Protein AF-A0A953UID1-F1 (afdb_monomer)

Nearest PDB structures (foldseek):
  6kxr-assembly2_C  TM=6.998E-01  e=9.134E-15  Streptomyces ambofaciens ATCC 23877
  7ac0-assembly1_HHH  TM=7.274E-01  e=7.410E-14  Corynebacterium sp. C12
  6kxh-assembly2_C  TM=6.966E-01  e=1.160E-14  Streptomyces ambofaciens ATCC 23877
  3wib-assembly1_A  TM=6.672E-01  e=9.993E-14  Agrobacterium fabrum str. C58
  3wi7-assembly2_B  TM=6.582E-01  e=5.334E-13  Agrobacterium fabrum str. C58

Mean predicted aligned error: 8.46 Å

pLDDT: mean 90.37, std 10.43, range [44.0, 98.94]

Sequence (359 aa):
MSELERLPTPARKLLSVITRQAYAGTLRSKPRGIATMPEVYEACGLDPDEMAPLVDALIASGFVAVEGEYPFEQLKLIGVPTERRISVHGVDHALWEWPGDGPPIFFCHGTGLHSRCWDQVITQLGGRRSLALDFRGHGRSSRPPSPYYWRTFGEDAAAVAASLGLSGAIAVGHSMGAHALVVAAALHPDAFSALLLIDPVIRQQEIYVGPFKGAQFVARRRNHWSSPEEMFENFQDRQPFATWDRQVLRDYCEYGLVPANSGYELACPPAIEAEIYENGALPNANIYREISAVQIPAHIVRARPVRDPSEVMRGSPTTPDLASHFAHATDRVLLDHSHFIPMESPDLVARLIAELIPG

Solvent-accessible s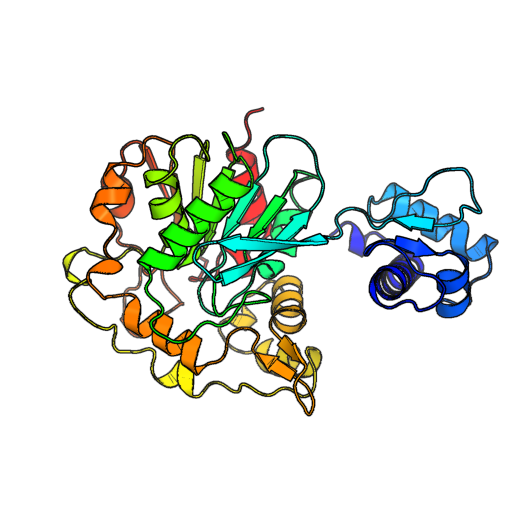urface area (backbone atoms only — not comparable to full-atom values): 18694 Å² total; per-residue (Å²): 130,56,76,71,72,72,46,55,71,69,35,52,53,48,50,54,48,41,53,47,36,10,73,69,52,82,88,66,95,70,64,79,43,37,18,44,43,70,60,40,38,70,73,67,71,52,54,72,79,73,40,48,65,34,51,50,52,34,39,78,67,56,46,34,45,70,70,82,65,89,88,44,66,48,42,33,47,42,79,54,64,45,82,44,80,47,77,48,100,94,38,48,27,28,33,36,37,29,68,50,56,74,71,39,36,40,37,29,41,32,82,80,46,33,32,62,52,44,50,68,25,56,72,65,49,80,51,47,15,31,37,21,38,18,51,77,44,14,30,78,15,38,68,73,79,81,84,59,52,49,48,53,53,6,52,50,50,28,48,51,40,57,75,69,64,45,57,52,15,42,35,38,16,28,24,54,16,17,44,16,47,43,42,14,38,44,75,37,61,63,31,39,52,34,38,40,28,33,27,26,63,47,58,60,77,84,60,31,75,37,70,41,84,83,43,74,66,44,48,69,48,86,49,75,37,80,41,40,64,58,49,33,69,72,33,53,84,35,87,74,51,49,62,34,36,68,64,41,47,47,36,40,28,57,58,38,40,38,84,46,101,70,44,26,30,42,25,36,44,33,61,59,44,23,46,38,49,25,30,57,18,22,55,67,42,58,50,69,71,31,37,54,57,30,79,46,47,34,41,36,39,29,20,33,68,54,89,47,92,86,38,73,65,54,16,17,62,39,36,94,62,56,44,77,53,32,75,37,51,46,78,45,74,38,78,93,39,36,45,53,44,62,40,49,36,23,67,57,48,27,51,59,52,55,73,70,53,84,129

Radius of gyration: 21.04 Å; Cα contacts (8 Å, |Δi|>4): 750; chains: 1; bounding box: 48×54×59 Å

Foldseek 3Di:
DDLLVVADPLLNVLLVQQQCQLAPNDPDDDHRQKHFPVSSCVRSVDDQVRCVVSVVSCVVSQQWDFDDDPVGGMIGGAQAWDWDWDDDPNKTKTKTKHAADDQEEEEEEAQLFFQLLLSLLSVLLVRGIYIGIGFALFFPMHPDDDDDALLVLLVVSLVVLVVVVAFAHEYEYAASGLLSVLSNCLVPVGNHQEYERQLYLAADQVLQAFFDPDLPCLLVDDFFDQALVRVLVVPCCDPPNVLFDSVSSSSRSHRQWDDDPHHTGGRRRSVNSSSNNRNCSHNSVHCLVSQLSHPHEYEYEFEAADPDPVCVQQGGSHYPCSQVSHPHYDYHYDHPDTSPCCRNCSVVVSVVVVVVDDD

Secondary structure (DSSP, 8-state):
--HHHHS-HHHHHHHHHHHHHHHH--SS---TTEEEHHHHHHHH---HHHHHHHHHHHHHTTSEE-SSSSS-SEEEETTPPEEEEEEETTEEEEEEEE--EEEEEEEEPPTT--GGGGHHHHTTSTTEEEEEEPPTTSTTS--PSSP--HHHHHHHHHHHHHHTT--SEEEEEETHHHHHHHHHHHH-GGGEEEEEEES-----GGGTTSPPPS-TTGGGS--EES-HHHHHHHHTTSTTGGGS-HHHHHHHHHHSEEE-SSSEEESS-HHHHHHHHHHTTSGGG--HHHHHH--S-EEEEEEPBPSSTT-TTTSB-S-TTGGGGSSSEEEEEESS--TTHHHH-HHHHHHHHHTTS--

Structure (mmCIF, N/CA/C/O backbone):
data_AF-A0A953UID1-F1
#
_entry.id   AF-A0A953UID1-F1
#
loop_
_atom_site.group_PDB
_atom_site.id
_atom_site.type_symbol
_atom_site.label_atom_id
_atom_site.label_alt_id
_atom_site.label_comp_id
_atom_site.label_asym_id
_atom_site.label_entity_id
_atom_site.label_seq_id
_atom_site.pdbx_PDB_ins_code
_atom_site.Cartn_x
_atom_site.Cartn_y
_atom_site.Cartn_z
_atom_site.occupancy
_atom_site.B_iso_or_equiv
_atom_site.auth_seq_id
_atom_site.auth_comp_id
_atom_site.auth_asym_id
_atom_site.auth_atom_id
_atom_site.pdbx_PDB_model_num
ATOM 1 N N . MET A 1 1 ? -14.727 19.705 1.804 1.00 44.00 1 MET A N 1
ATOM 2 C CA . MET A 1 1 ? -13.809 20.347 2.762 1.00 44.00 1 MET A CA 1
ATOM 3 C C . MET A 1 1 ? -13.440 19.341 3.830 1.00 44.00 1 MET A C 1
ATOM 5 O O . MET A 1 1 ? -14.352 18.868 4.515 1.00 44.00 1 MET A O 1
ATOM 9 N N . SER A 1 2 ? -12.157 18.989 3.920 1.00 51.56 2 SER A N 1
ATOM 10 C CA . SER A 1 2 ? -11.625 18.078 4.946 1.00 51.56 2 SER A CA 1
ATOM 11 C C . SER A 1 2 ? -11.807 18.667 6.353 1.00 51.56 2 SER A C 1
ATOM 13 O O . SER A 1 2 ? -12.010 19.875 6.494 1.00 51.56 2 SER A O 1
ATOM 15 N N . GLU A 1 3 ? -11.755 17.849 7.409 1.00 63.22 3 GLU A N 1
ATOM 16 C CA . GLU A 1 3 ? -11.804 18.371 8.789 1.00 63.22 3 GLU A CA 1
ATOM 17 C C . GLU A 1 3 ? -10.663 19.355 9.067 1.00 63.22 3 GLU A C 1
ATOM 19 O O . GLU A 1 3 ? -10.876 20.393 9.692 1.00 63.22 3 GLU A O 1
ATOM 24 N N . LEU A 1 4 ? -9.486 19.109 8.482 1.00 66.62 4 LEU A N 1
ATOM 25 C CA . LEU A 1 4 ? -8.352 20.025 8.543 1.00 66.62 4 LEU A CA 1
ATOM 26 C C . LEU A 1 4 ? -8.682 21.391 7.918 1.00 66.62 4 LEU A C 1
ATOM 28 O O . LEU A 1 4 ? -8.317 22.421 8.472 1.00 66.62 4 LEU A O 1
ATOM 32 N N . GLU A 1 5 ? -9.395 21.435 6.789 1.00 70.12 5 GLU A N 1
ATOM 33 C CA . GLU A 1 5 ? -9.797 22.688 6.127 1.00 70.12 5 GLU A CA 1
ATOM 34 C C . GLU A 1 5 ? -10.874 23.472 6.886 1.00 70.12 5 GLU A C 1
ATOM 36 O O . GLU A 1 5 ? -11.023 24.673 6.658 1.00 70.12 5 GLU A O 1
ATOM 41 N N . ARG A 1 6 ? -11.618 22.817 7.785 1.00 76.31 6 ARG A N 1
ATOM 42 C CA . ARG A 1 6 ? -12.596 23.477 8.665 1.00 76.31 6 ARG A CA 1
ATOM 43 C C . ARG A 1 6 ? -11.933 24.152 9.865 1.00 76.31 6 ARG A C 1
ATOM 45 O O . ARG A 1 6 ? -12.547 25.027 10.474 1.00 76.31 6 ARG A O 1
ATOM 52 N N . LEU A 1 7 ? -10.694 23.781 10.193 1.00 79.25 7 LEU A N 1
ATOM 53 C CA . LEU A 1 7 ? -9.958 24.386 11.296 1.00 79.25 7 LEU A CA 1
ATOM 54 C C . LEU A 1 7 ? -9.519 25.824 10.971 1.00 79.25 7 LEU A C 1
ATOM 56 O O . LEU A 1 7 ? -9.005 26.097 9.875 1.00 79.25 7 LEU A O 1
ATOM 60 N N . PRO A 1 8 ? -9.601 26.745 11.952 1.00 87.56 8 PRO A N 1
ATOM 61 C CA . PRO A 1 8 ? -8.988 28.060 11.846 1.00 87.56 8 PRO A CA 1
ATOM 62 C C . PRO A 1 8 ? -7.512 27.954 11.448 1.00 87.56 8 PRO A C 1
ATOM 64 O O . PRO A 1 8 ? -6.781 27.073 11.905 1.00 87.56 8 PRO A O 1
ATOM 67 N N . THR A 1 9 ? -7.036 28.880 10.614 1.00 85.62 9 THR A N 1
ATOM 68 C CA . THR A 1 9 ? -5.625 28.924 10.189 1.00 85.62 9 THR A CA 1
ATOM 69 C C . THR A 1 9 ? -4.628 28.854 11.360 1.00 85.62 9 THR A C 1
ATOM 71 O O . THR A 1 9 ? -3.641 28.129 11.226 1.00 85.62 9 THR A O 1
ATOM 74 N N . PRO A 1 10 ? -4.857 29.519 12.512 1.00 90.31 10 PRO A N 1
ATOM 75 C CA . PRO A 1 10 ? -3.988 29.362 13.680 1.00 90.31 10 PRO A CA 1
ATOM 76 C C . PRO A 1 10 ? -3.955 27.931 14.242 1.00 90.31 10 PRO A C 1
ATOM 78 O O . PRO A 1 10 ? -2.875 27.438 14.552 1.00 90.31 10 PRO A O 1
ATOM 81 N N . ALA A 1 11 ? -5.089 27.221 14.283 1.00 86.00 11 ALA A N 1
ATOM 82 C CA . ALA A 1 11 ? -5.151 25.836 14.761 1.00 86.00 11 ALA A CA 1
ATOM 83 C C . ALA A 1 11 ? -4.389 24.878 13.831 1.00 86.00 11 ALA A C 1
ATOM 85 O O . ALA A 1 11 ? -3.643 24.021 14.296 1.00 86.00 11 ALA A O 1
ATOM 86 N N . ARG A 1 12 ? -4.479 25.077 12.509 1.00 83.56 12 ARG A N 1
ATOM 87 C CA . ARG A 1 12 ? -3.674 24.316 11.533 1.00 83.56 12 ARG A CA 1
ATOM 88 C C . ARG A 1 12 ? -2.170 24.539 11.708 1.00 83.56 12 ARG A C 1
ATOM 90 O O . ARG A 1 12 ? -1.390 23.592 11.627 1.00 83.56 12 ARG A O 1
ATOM 97 N N . LYS A 1 13 ? -1.753 25.786 11.962 1.00 83.62 13 LYS A N 1
ATOM 98 C CA . LYS A 1 13 ? -0.348 26.109 12.262 1.00 83.62 13 LYS A CA 1
ATOM 99 C C . LYS A 1 13 ? 0.106 25.438 13.559 1.00 83.62 13 LYS A C 1
ATOM 101 O O . LYS A 1 13 ? 1.176 24.836 13.575 1.00 83.62 13 LYS A O 1
ATOM 106 N N . LEU A 1 14 ? -0.722 25.487 14.603 1.00 90.12 14 LEU A N 1
ATOM 107 C CA . LEU A 1 14 ? -0.440 24.827 15.874 1.00 90.12 14 LEU A CA 1
ATOM 108 C C . LEU A 1 14 ? -0.318 23.305 15.707 1.00 90.12 14 LEU A C 1
ATOM 110 O O . LEU A 1 14 ? 0.651 22.727 16.187 1.00 90.12 14 LEU A O 1
ATOM 114 N N . LEU A 1 15 ? -1.211 22.663 14.949 1.00 84.19 15 LEU A N 1
ATOM 115 C CA . LEU A 1 15 ? -1.120 21.232 14.643 1.00 84.19 15 LEU A CA 1
ATOM 116 C C . LEU A 1 15 ? 0.201 20.868 13.951 1.00 84.19 15 LEU A C 1
ATOM 118 O O . LEU A 1 15 ? 0.808 19.851 14.285 1.00 84.19 15 LEU A O 1
ATOM 122 N N . SER A 1 16 ? 0.687 21.706 13.030 1.00 77.31 16 SER A N 1
ATOM 123 C CA . SER A 1 16 ? 1.997 21.514 12.389 1.00 77.31 16 SER A CA 1
ATOM 124 C C . SER A 1 16 ? 3.151 21.578 13.398 1.00 77.31 16 SER A C 1
ATOM 126 O O . SER A 1 16 ? 4.069 20.755 13.341 1.00 77.31 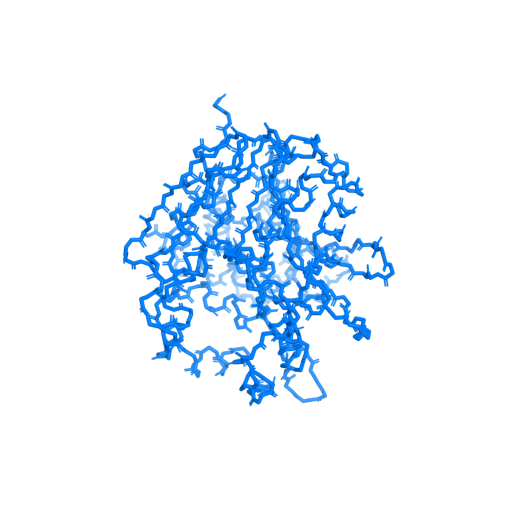16 SER A O 1
ATOM 128 N N . VAL A 1 17 ? 3.091 22.510 14.356 1.00 85.50 17 VAL A N 1
ATOM 129 C CA . VAL A 1 17 ? 4.076 22.614 15.445 1.00 85.50 17 VAL A CA 1
ATOM 130 C C . VAL A 1 17 ? 4.022 21.380 16.344 1.00 85.50 17 VAL A C 1
ATOM 132 O O . VAL A 1 17 ? 5.058 20.751 16.553 1.00 85.50 17 VAL A O 1
ATOM 135 N N . ILE A 1 18 ? 2.833 20.992 16.817 1.00 86.00 18 ILE A N 1
ATOM 136 C CA . ILE A 1 18 ? 2.626 19.800 17.656 1.00 86.00 18 ILE A CA 1
ATOM 137 C C . ILE A 1 18 ? 3.167 18.561 16.940 1.00 86.00 18 ILE A C 1
ATOM 139 O O . ILE A 1 18 ? 3.935 17.803 17.524 1.00 86.00 18 ILE A O 1
ATOM 143 N N . THR A 1 19 ? 2.850 18.397 15.654 1.00 74.56 19 THR A N 1
ATOM 144 C CA . THR A 1 19 ? 3.346 17.285 14.831 1.00 74.56 19 THR A CA 1
ATOM 145 C C . THR A 1 19 ? 4.868 17.256 14.786 1.00 74.56 19 THR A C 1
ATOM 147 O O . THR A 1 19 ? 5.479 16.222 15.051 1.00 74.56 19 THR A O 1
ATOM 150 N N . ARG A 1 20 ? 5.509 18.397 14.517 1.00 76.38 20 ARG A N 1
ATOM 151 C CA . ARG A 1 20 ? 6.972 18.486 14.493 1.00 76.38 20 ARG A CA 1
ATOM 152 C C . ARG A 1 20 ? 7.580 18.124 15.843 1.00 76.38 20 ARG A C 1
ATOM 154 O O . ARG A 1 20 ? 8.504 17.316 15.888 1.00 76.38 20 ARG A O 1
ATOM 161 N N . GLN A 1 21 ? 7.058 18.678 16.934 1.00 85.06 21 GLN A N 1
ATOM 162 C CA . GLN A 1 21 ? 7.588 18.401 18.267 1.00 85.06 21 GLN A CA 1
ATOM 163 C C . GLN A 1 21 ? 7.360 16.948 18.681 1.00 85.06 21 GLN A C 1
ATOM 165 O O . GLN A 1 21 ? 8.248 16.347 19.282 1.00 85.06 21 GLN A O 1
ATOM 170 N N . ALA A 1 22 ? 6.243 16.341 18.287 1.00 78.00 22 ALA A N 1
ATOM 171 C CA . ALA A 1 22 ? 5.936 14.943 18.566 1.00 78.00 22 ALA A CA 1
ATOM 172 C C . ALA A 1 22 ? 6.890 13.930 17.908 1.00 78.00 22 ALA A C 1
ATOM 174 O O . ALA A 1 22 ? 6.970 12.782 18.353 1.00 78.00 22 ALA A O 1
ATOM 175 N N . TYR A 1 23 ? 7.604 14.336 16.853 1.00 66.94 23 TYR A N 1
ATOM 176 C CA . TYR A 1 23 ? 8.513 13.465 16.102 1.00 66.94 23 TYR A CA 1
ATOM 177 C C . TYR A 1 23 ? 9.987 13.885 16.144 1.00 66.94 23 TYR A C 1
ATOM 179 O O . TYR A 1 23 ? 10.852 13.024 15.989 1.00 66.94 23 TYR A O 1
ATOM 187 N N . ALA A 1 24 ? 10.275 15.172 16.342 1.00 65.88 24 ALA A N 1
ATOM 188 C CA . ALA A 1 24 ? 11.620 15.744 16.260 1.00 65.88 24 ALA A CA 1
ATOM 189 C C . ALA A 1 24 ? 11.984 16.665 17.443 1.00 65.88 24 ALA A C 1
ATOM 191 O O . ALA A 1 24 ? 13.035 17.303 17.409 1.00 65.88 24 ALA A O 1
ATOM 192 N N . GLY A 1 25 ? 11.135 16.762 18.473 1.00 64.94 25 GLY A N 1
ATOM 193 C CA . GLY A 1 25 ? 11.441 17.547 19.673 1.00 64.94 25 GLY A CA 1
ATOM 194 C C . GLY A 1 25 ? 12.546 16.911 20.524 1.00 64.94 25 GLY A C 1
ATOM 195 O O . GLY A 1 25 ? 12.705 15.689 20.541 1.00 64.94 25 GLY A O 1
ATOM 196 N N . THR A 1 26 ? 13.326 17.749 21.203 1.00 63.81 26 THR A N 1
ATOM 197 C CA . THR A 1 26 ? 14.591 17.379 21.862 1.00 63.81 26 THR A CA 1
ATOM 198 C C . THR A 1 26 ? 14.541 17.462 23.389 1.00 63.81 26 THR A C 1
ATOM 200 O O . THR A 1 26 ? 15.461 16.990 24.062 1.00 63.81 26 THR A O 1
ATOM 203 N N . LEU A 1 27 ? 13.478 18.032 23.962 1.00 59.09 27 LEU A N 1
ATOM 204 C CA . LEU A 1 27 ? 13.321 18.196 25.403 1.00 59.09 27 LEU A CA 1
ATOM 205 C C . LEU A 1 27 ? 12.587 16.965 25.956 1.00 59.09 27 LEU A C 1
ATOM 207 O O . LEU A 1 27 ? 11.363 16.900 25.955 1.00 59.09 27 LEU A O 1
ATOM 211 N N . ARG A 1 28 ? 13.370 16.017 26.495 1.00 58.38 28 ARG A N 1
ATOM 212 C CA . ARG A 1 28 ? 12.981 14.728 27.124 1.00 58.38 28 ARG A CA 1
ATOM 213 C C . ARG A 1 28 ? 12.864 13.536 26.162 1.00 58.38 28 ARG A C 1
ATOM 215 O O . ARG A 1 28 ? 12.421 13.647 25.026 1.00 58.38 28 ARG A O 1
ATOM 222 N N . SER A 1 29 ? 13.230 12.354 26.672 1.00 60.62 29 SER A N 1
ATOM 223 C CA . SER A 1 29 ? 12.916 11.071 26.030 1.00 60.62 29 SER A CA 1
ATOM 224 C C . SER A 1 29 ? 11.404 10.852 26.093 1.00 60.62 29 SER A C 1
ATOM 226 O O . SER A 1 29 ? 10.847 10.776 27.190 1.00 60.62 29 SER A O 1
ATOM 228 N N . LYS A 1 30 ? 10.739 10.796 24.937 1.00 65.50 30 LYS A N 1
ATOM 229 C CA . LYS A 1 30 ? 9.280 10.657 24.824 1.00 65.50 30 LYS A CA 1
ATOM 230 C C . LYS A 1 30 ? 8.899 9.681 23.701 1.00 65.50 30 LYS A C 1
ATOM 232 O O . LYS A 1 30 ? 9.652 9.554 22.731 1.00 65.50 30 LYS A O 1
ATOM 237 N N . PRO A 1 31 ? 7.750 8.988 23.805 1.00 65.50 31 PRO A N 1
ATOM 238 C CA . PRO A 1 31 ? 7.230 8.168 22.713 1.00 65.50 31 PRO A CA 1
ATOM 239 C C . PRO A 1 31 ? 6.942 9.006 21.456 1.00 65.50 31 PRO A C 1
ATOM 241 O O . PRO A 1 31 ? 6.521 10.159 21.552 1.00 65.50 31 PRO A O 1
ATOM 244 N N . ARG A 1 32 ? 7.129 8.421 20.264 1.00 66.50 32 ARG A N 1
ATOM 245 C CA . ARG A 1 32 ? 6.740 9.061 18.993 1.00 66.50 32 ARG A CA 1
ATOM 246 C C . ARG A 1 32 ? 5.241 9.376 18.984 1.00 66.50 32 ARG A C 1
ATOM 248 O O . ARG A 1 32 ? 4.440 8.562 19.434 1.00 66.50 32 ARG A O 1
ATOM 255 N N . GLY A 1 33 ? 4.873 10.527 18.420 1.00 70.44 33 GLY A N 1
ATOM 256 C CA . GLY A 1 33 ? 3.476 10.972 18.357 1.00 70.44 33 GLY A CA 1
ATOM 257 C C . GLY A 1 33 ? 3.003 11.723 19.607 1.00 70.44 33 GLY A C 1
ATOM 258 O O . GLY A 1 33 ? 1.837 12.109 19.670 1.00 70.44 33 GLY A O 1
ATOM 259 N N . ILE A 1 34 ? 3.902 11.967 20.570 1.00 80.44 34 ILE A N 1
ATOM 260 C CA . ILE A 1 34 ? 3.641 12.754 21.777 1.00 80.44 34 ILE A CA 1
ATOM 261 C C . ILE A 1 34 ? 4.509 14.014 21.768 1.00 80.44 34 ILE A C 1
ATOM 263 O O . ILE A 1 34 ? 5.738 13.931 21.775 1.00 80.44 34 ILE A O 1
ATOM 267 N N . ALA A 1 35 ? 3.873 15.184 21.789 1.00 85.06 35 ALA A N 1
ATOM 268 C CA . ALA A 1 35 ? 4.536 16.463 22.023 1.00 85.06 35 ALA A CA 1
ATOM 269 C C . ALA A 1 35 ? 4.380 16.873 23.490 1.00 85.06 35 ALA A C 1
ATOM 271 O O . A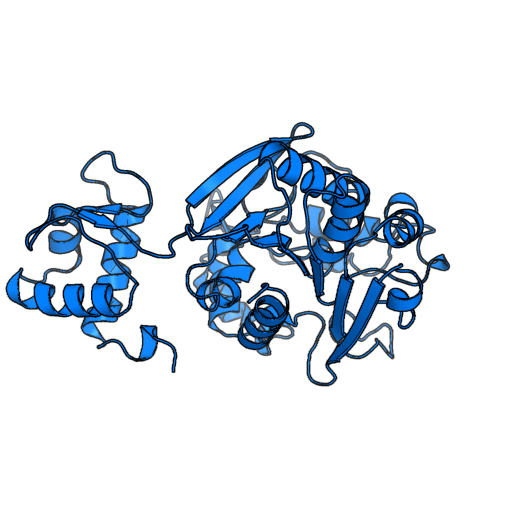LA A 1 35 ? 3.317 16.674 24.078 1.00 85.06 35 ALA A O 1
ATOM 272 N N . THR A 1 36 ? 5.418 17.463 24.086 1.00 87.44 36 THR A N 1
ATOM 273 C CA . THR A 1 36 ? 5.299 18.042 25.429 1.00 87.44 36 THR A CA 1
ATOM 274 C C . THR A 1 36 ? 4.915 19.510 25.325 1.00 87.44 36 THR A C 1
ATOM 276 O O . THR A 1 36 ? 5.366 20.211 24.417 1.00 87.44 36 THR A O 1
ATOM 279 N N . MET A 1 37 ? 4.096 19.995 26.256 1.00 86.12 37 MET A N 1
ATOM 280 C CA . MET A 1 37 ? 3.655 21.390 26.227 1.00 86.12 37 MET A CA 1
ATOM 281 C C . MET A 1 37 ? 4.802 22.410 26.253 1.00 86.12 37 MET A C 1
ATOM 283 O O . MET A 1 37 ? 4.737 23.348 25.463 1.00 86.12 37 MET A O 1
ATOM 287 N N . PRO A 1 38 ? 5.885 22.239 27.042 1.00 85.06 38 PRO A N 1
ATOM 288 C CA . PRO A 1 38 ? 7.018 23.167 27.009 1.00 85.06 38 PRO A CA 1
ATOM 289 C C . PRO A 1 38 ? 7.631 23.356 25.612 1.00 85.06 38 PRO A C 1
ATOM 291 O O . PRO A 1 38 ? 7.894 24.485 25.213 1.00 85.06 38 PRO A O 1
ATOM 294 N N . GLU A 1 39 ? 7.795 22.275 24.841 1.00 85.38 39 GLU A N 1
ATOM 295 C CA . GLU A 1 39 ? 8.319 22.347 23.466 1.00 85.38 39 GLU A CA 1
ATOM 296 C C . GLU A 1 39 ? 7.335 23.014 22.509 1.00 85.38 39 GLU A C 1
ATOM 298 O O . GLU A 1 39 ? 7.737 23.721 21.585 1.00 85.38 39 GLU A O 1
ATOM 303 N N . VAL A 1 40 ? 6.037 22.766 22.700 1.00 87.06 40 VAL A N 1
ATOM 304 C CA . VAL A 1 40 ? 4.990 23.366 21.870 1.00 87.06 40 VAL A CA 1
ATOM 305 C C . VAL A 1 40 ? 4.918 24.867 22.132 1.00 87.06 40 VAL A C 1
ATOM 307 O O . VAL A 1 40 ? 4.920 25.628 21.165 1.00 87.06 40 VAL A O 1
ATOM 310 N N . TYR A 1 41 ? 4.940 25.300 23.396 1.00 87.31 41 TYR A N 1
ATOM 311 C CA . TYR A 1 41 ? 4.998 26.715 23.773 1.00 87.31 41 TYR A CA 1
ATOM 312 C C . TYR A 1 41 ? 6.219 27.411 23.172 1.00 87.31 41 TYR A C 1
ATOM 314 O O . TYR A 1 41 ? 6.065 28.418 22.484 1.00 87.31 41 TYR A O 1
ATOM 322 N N . GLU A 1 42 ? 7.416 26.845 23.359 1.00 85.38 42 GLU A N 1
ATOM 323 C CA . GLU A 1 42 ? 8.655 27.416 22.821 1.00 85.38 42 GLU A CA 1
ATOM 324 C C . GLU A 1 42 ? 8.612 27.537 21.291 1.00 85.38 42 GLU A C 1
ATOM 326 O O . GLU A 1 42 ? 9.019 28.552 20.728 1.00 85.38 42 GLU A O 1
ATOM 331 N N . ALA A 1 43 ? 8.079 26.523 20.604 1.00 84.06 43 ALA A N 1
ATOM 332 C CA . ALA A 1 43 ? 8.090 26.475 19.148 1.00 84.06 43 ALA A CA 1
ATOM 333 C C . ALA A 1 43 ? 6.994 27.314 18.474 1.00 84.06 43 ALA A C 1
ATOM 335 O O . ALA A 1 43 ? 7.189 27.752 17.339 1.00 84.06 43 ALA A O 1
ATOM 336 N N . CYS A 1 44 ? 5.835 27.507 19.111 1.00 86.56 44 CYS A N 1
ATOM 337 C CA . CYS A 1 44 ? 4.746 28.298 18.528 1.00 86.56 44 CYS A CA 1
ATOM 338 C C . CYS A 1 44 ? 4.752 29.767 18.971 1.00 86.56 44 CYS A C 1
ATOM 340 O O . CYS A 1 44 ? 4.205 30.599 18.250 1.00 86.56 44 CYS A O 1
ATOM 342 N N . GLY A 1 45 ? 5.360 30.081 20.122 1.00 85.56 45 GLY A N 1
ATOM 343 C CA . GLY A 1 45 ? 5.410 31.433 20.680 1.00 85.56 45 GLY A CA 1
ATOM 344 C C . GLY A 1 45 ? 4.057 31.997 21.130 1.00 85.56 45 GLY A C 1
ATOM 345 O O . GLY A 1 45 ? 3.965 33.205 21.324 1.00 85.56 45 GLY A O 1
ATOM 346 N N . LEU A 1 46 ? 3.025 31.155 21.261 1.00 85.94 46 LEU A N 1
ATOM 347 C CA . LEU A 1 46 ? 1.709 31.532 21.784 1.00 85.94 46 LEU A CA 1
ATOM 348 C C . LEU A 1 46 ? 1.706 31.462 23.310 1.00 85.94 46 LEU A C 1
ATOM 350 O O . LEU A 1 46 ? 2.322 30.560 23.889 1.00 85.94 46 LEU A O 1
ATOM 354 N N . ASP A 1 47 ? 0.972 32.368 23.951 1.00 84.81 47 ASP A N 1
ATOM 355 C CA . ASP A 1 47 ? 0.693 32.241 25.377 1.00 84.81 47 ASP A CA 1
ATOM 356 C C . ASP A 1 47 ? -0.386 31.162 25.655 1.00 84.81 47 ASP A C 1
ATOM 358 O O . ASP A 1 47 ? -1.058 30.680 24.731 1.00 84.81 47 ASP A O 1
ATOM 362 N N . PRO A 1 48 ? -0.541 30.708 26.915 1.00 83.56 48 PRO A N 1
ATOM 363 C CA . PRO A 1 48 ? -1.496 29.655 27.240 1.00 83.56 48 PRO A CA 1
ATOM 364 C C . PRO A 1 48 ? -2.961 29.979 26.922 1.00 83.56 48 PRO A C 1
ATOM 366 O O . PRO A 1 48 ? -3.697 29.052 26.579 1.00 83.56 48 PRO A O 1
ATOM 369 N N . ASP A 1 49 ? -3.377 31.243 27.016 1.00 85.75 49 ASP A N 1
ATOM 370 C CA . ASP A 1 49 ? -4.768 31.661 26.809 1.00 85.75 49 ASP A CA 1
ATOM 371 C C . ASP A 1 49 ? -5.102 31.736 25.310 1.00 85.75 49 ASP A C 1
ATOM 373 O O . ASP A 1 49 ? -6.208 31.387 24.892 1.00 85.75 49 ASP A O 1
ATOM 377 N N . GLU A 1 50 ? -4.128 32.110 24.477 1.00 88.75 50 GLU A N 1
ATOM 378 C CA . GLU A 1 50 ? -4.223 32.058 23.017 1.00 88.75 50 GLU A CA 1
ATOM 379 C C . GLU A 1 50 ? -4.225 30.618 22.483 1.00 88.75 50 GLU A C 1
ATOM 381 O O . GLU A 1 50 ? -4.871 30.318 21.474 1.00 88.75 50 GLU A O 1
ATOM 386 N N . MET A 1 51 ? -3.496 29.715 23.145 1.00 88.62 51 MET A N 1
ATOM 387 C CA . MET A 1 51 ? -3.346 28.327 22.713 1.00 88.62 51 MET A CA 1
ATOM 388 C C . MET A 1 51 ? -4.544 27.447 23.080 1.00 88.62 51 MET A C 1
ATOM 390 O O . MET A 1 51 ? -4.942 26.614 22.263 1.00 88.62 51 MET A O 1
ATOM 394 N N . ALA A 1 52 ? -5.124 27.623 24.270 1.00 88.88 52 ALA A N 1
ATOM 395 C CA . ALA A 1 52 ? -6.223 26.797 24.775 1.00 88.88 52 ALA A CA 1
ATOM 396 C C . ALA A 1 52 ? -7.373 26.589 23.760 1.00 88.88 52 ALA A C 1
ATOM 398 O O . ALA A 1 52 ? -7.634 25.436 23.407 1.00 88.88 52 ALA A O 1
ATOM 399 N N . PRO A 1 53 ? -7.988 27.636 23.166 1.00 91.94 53 PRO A N 1
ATOM 400 C CA . PRO A 1 53 ? -9.083 27.446 22.209 1.00 91.94 53 PRO A CA 1
ATOM 401 C C . PRO A 1 53 ? -8.640 26.768 20.903 1.00 91.94 53 PRO A C 1
ATOM 403 O O . PRO A 1 53 ? -9.452 26.151 20.211 1.00 91.94 53 PRO A O 1
ATOM 406 N N . LEU A 1 54 ? -7.358 26.870 20.534 1.00 93.38 54 LEU A N 1
ATOM 407 C CA . LEU A 1 54 ? -6.815 26.173 19.369 1.00 93.3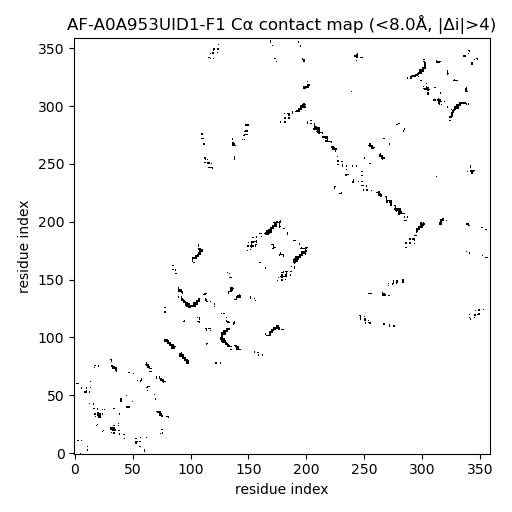8 54 LEU A CA 1
ATOM 408 C C . LEU A 1 54 ? -6.637 24.686 19.660 1.00 93.38 54 LEU A C 1
ATOM 410 O O . LEU A 1 54 ? -6.954 23.866 18.802 1.00 93.38 54 LEU A O 1
ATOM 414 N N . VAL A 1 55 ? -6.160 24.336 20.854 1.00 89.38 55 VAL A N 1
ATOM 415 C CA . VAL A 1 55 ? -6.051 22.938 21.276 1.00 89.38 55 VAL A CA 1
ATOM 416 C C . VAL A 1 55 ? -7.433 22.309 21.415 1.00 89.38 55 VAL A C 1
ATOM 418 O O . VAL A 1 55 ? -7.633 21.218 20.891 1.00 89.38 55 VAL A O 1
ATOM 421 N N . ASP A 1 56 ? -8.406 23.015 21.991 1.00 89.62 56 ASP A N 1
ATOM 422 C CA . ASP A 1 56 ? -9.793 22.545 22.059 1.00 89.62 56 ASP A CA 1
ATOM 423 C C . ASP A 1 56 ? -10.364 22.272 20.665 1.00 89.62 56 ASP A C 1
ATOM 425 O O . ASP A 1 56 ? -10.992 21.238 20.442 1.00 89.62 56 ASP A O 1
ATOM 429 N N . ALA A 1 57 ? -10.093 23.145 19.688 1.00 87.38 57 ALA A N 1
ATOM 430 C CA . ALA A 1 57 ? -10.502 22.919 18.304 1.00 87.38 57 ALA A CA 1
ATOM 431 C C . ALA A 1 57 ? -9.836 21.672 17.693 1.00 87.38 57 ALA A C 1
ATOM 433 O O . ALA A 1 57 ? -10.483 20.935 16.946 1.00 87.38 57 ALA A O 1
ATOM 434 N N . LEU A 1 58 ? -8.563 21.414 18.011 1.00 86.75 58 LEU A N 1
ATOM 435 C CA . LEU A 1 58 ? -7.837 20.224 17.559 1.00 86.75 58 LEU A CA 1
ATOM 436 C C . LEU A 1 58 ? -8.334 18.938 18.231 1.00 86.75 58 LEU A C 1
ATOM 438 O O . LEU A 1 58 ? -8.415 17.912 17.557 1.00 86.75 58 LEU A O 1
ATOM 442 N N . ILE A 1 59 ? -8.698 18.997 19.514 1.00 85.19 59 ILE A N 1
ATOM 443 C CA . ILE A 1 59 ? -9.310 17.885 20.254 1.00 85.19 59 ILE A CA 1
ATOM 444 C C . ILE A 1 59 ? -10.703 17.592 19.699 1.00 85.19 59 ILE A C 1
ATOM 446 O O . ILE A 1 59 ? -11.001 16.453 19.347 1.00 85.19 59 ILE A O 1
ATOM 450 N N . ALA A 1 60 ? -11.538 18.622 19.546 1.00 81.62 60 ALA A N 1
ATOM 451 C CA . ALA A 1 60 ? -12.888 18.496 19.003 1.00 81.62 60 ALA A CA 1
ATOM 452 C C . ALA A 1 60 ? -12.897 17.967 17.561 1.00 81.62 60 ALA A C 1
ATOM 454 O O . ALA A 1 60 ? -13.844 17.296 17.161 1.00 81.62 60 ALA A O 1
ATOM 455 N N . SER A 1 61 ? -11.835 18.246 16.801 1.00 74.12 61 SER A N 1
ATOM 456 C CA . SER A 1 61 ? -11.642 17.746 15.434 1.00 74.12 61 SER A CA 1
ATOM 457 C C . SER A 1 61 ? -10.834 16.443 15.378 1.00 74.12 61 SER A C 1
ATOM 459 O O . SER A 1 61 ? -10.378 16.058 14.310 1.00 74.12 61 SER A O 1
ATOM 461 N N . GLY A 1 62 ? -10.580 15.790 16.518 1.00 75.19 62 GLY A N 1
ATOM 462 C CA . GLY A 1 62 ? -9.961 14.466 16.565 1.00 75.19 62 GLY A CA 1
ATOM 463 C C . GLY A 1 62 ? -8.509 14.396 16.084 1.00 75.19 62 GLY A C 1
ATOM 464 O O . GLY A 1 62 ? -8.053 13.312 15.741 1.00 75.19 62 GLY A O 1
ATOM 465 N N . PHE A 1 63 ? -7.767 15.508 16.056 1.00 78.00 63 PHE A N 1
ATOM 466 C CA . PHE A 1 63 ? -6.345 15.514 15.679 1.00 78.00 63 PHE A CA 1
ATOM 467 C C . PHE A 1 63 ? -5.416 15.279 16.869 1.00 78.00 63 PHE A C 1
ATOM 469 O O . PHE A 1 63 ? -4.283 14.823 16.700 1.00 78.00 63 PHE A O 1
ATOM 476 N N . VAL A 1 64 ? -5.870 15.615 18.077 1.00 83.69 64 VAL A N 1
ATOM 477 C CA . VAL A 1 64 ? -5.060 15.547 19.293 1.00 83.69 64 VAL A CA 1
ATOM 478 C C . VAL A 1 64 ? -5.905 15.047 20.463 1.00 83.69 64 VAL A C 1
ATOM 480 O O . VAL A 1 64 ? -7.074 15.387 20.581 1.00 83.69 64 VAL A O 1
ATOM 483 N N . ALA A 1 65 ? -5.305 14.240 21.328 1.00 82.50 65 ALA A N 1
ATOM 484 C CA . ALA A 1 65 ? -5.835 13.804 22.609 1.00 82.50 65 ALA A CA 1
ATOM 485 C C . ALA A 1 65 ? -4.935 14.314 23.736 1.00 82.50 65 ALA A C 1
ATOM 487 O O . ALA A 1 65 ? -3.719 14.453 23.570 1.00 82.50 65 ALA A O 1
ATOM 488 N N . VAL A 1 66 ? -5.541 14.534 24.896 1.00 84.06 66 VAL A N 1
ATOM 489 C CA . VAL A 1 66 ? -4.877 14.949 26.134 1.00 84.06 66 VAL A CA 1
ATOM 490 C C . VAL A 1 66 ? -5.434 14.133 27.295 1.00 84.06 66 VAL A C 1
ATOM 492 O O . VAL A 1 66 ? -6.574 13.674 27.236 1.00 84.06 66 VAL A O 1
ATOM 495 N N . GLU A 1 67 ? -4.638 13.950 28.344 1.00 75.00 67 GLU A N 1
ATOM 496 C CA . GLU A 1 67 ? -5.102 13.411 29.624 1.00 75.00 67 GLU A CA 1
ATOM 497 C C . GLU A 1 67 ? -5.062 14.526 30.679 1.00 75.00 67 GLU A C 1
ATOM 499 O O . GLU A 1 67 ? -4.025 15.165 30.865 1.00 75.00 67 GLU A O 1
ATOM 504 N N . GLY A 1 68 ? -6.182 14.746 31.377 1.00 72.69 68 GLY A N 1
ATOM 505 C CA . GLY A 1 68 ? -6.321 15.780 32.410 1.00 72.69 68 GLY A CA 1
ATOM 506 C C . GLY A 1 68 ? -6.884 17.116 31.909 1.00 72.69 68 GLY A C 1
ATOM 507 O O . GLY A 1 68 ? -7.285 17.250 30.754 1.00 72.69 68 GLY A O 1
ATOM 508 N N . GLU A 1 69 ? -6.946 18.099 32.809 1.00 71.25 69 GLU A N 1
ATOM 509 C CA . GLU A 1 69 ? -7.399 19.465 32.510 1.00 71.25 69 GLU A CA 1
ATOM 510 C C . GLU A 1 69 ? -6.222 20.356 32.088 1.00 71.25 69 GLU A C 1
ATOM 512 O O . GLU A 1 69 ? -5.083 20.149 32.510 1.00 71.25 69 GLU A O 1
ATOM 517 N N . TYR A 1 70 ? -6.490 21.354 31.242 1.00 67.81 70 TYR A N 1
ATOM 518 C CA . TYR A 1 70 ? -5.466 22.304 30.813 1.00 67.81 70 TYR A CA 1
ATOM 519 C C . TYR A 1 70 ? -4.993 23.187 31.987 1.00 67.81 70 TYR A C 1
ATOM 521 O O . TYR A 1 70 ? -5.837 23.709 32.718 1.00 67.81 70 TYR A O 1
ATOM 529 N N . PRO A 1 71 ? -3.674 23.422 32.153 1.00 66.62 71 PRO A N 1
ATOM 530 C CA . PRO A 1 71 ? -2.578 22.958 31.299 1.00 66.62 71 PRO A CA 1
ATOM 531 C C . PRO A 1 71 ? -2.153 21.509 31.608 1.00 66.62 71 PRO A C 1
ATOM 533 O O . PRO A 1 71 ? -1.604 21.222 32.669 1.00 66.62 71 PRO A O 1
ATOM 536 N N . PHE A 1 72 ? -2.346 20.604 30.645 1.00 78.12 72 PHE A N 1
ATOM 537 C CA . PHE A 1 72 ? -1.825 19.230 30.684 1.00 78.12 72 PHE A CA 1
ATOM 538 C C . PHE A 1 72 ? -0.344 19.202 30.272 1.00 78.12 72 PHE A C 1
ATOM 540 O O . PHE A 1 72 ? 0.176 20.150 29.689 1.00 78.12 72 PHE A O 1
ATOM 547 N N . GLU A 1 73 ? 0.368 18.107 30.545 1.00 80.62 73 GLU A N 1
ATOM 548 C CA . GLU A 1 73 ? 1.805 18.023 30.233 1.00 80.62 73 GLU A CA 1
ATOM 549 C C . GLU A 1 73 ? 2.102 17.629 28.776 1.00 80.62 73 GLU A C 1
ATOM 551 O O . GLU A 1 73 ? 3.172 17.954 28.246 1.00 80.62 73 GLU A O 1
ATOM 556 N N . GLN A 1 74 ? 1.184 16.902 28.132 1.00 85.56 74 GLN A N 1
ATOM 557 C CA . GLN A 1 74 ? 1.427 16.223 26.860 1.00 85.56 74 GLN A CA 1
ATOM 558 C C . GLN A 1 74 ? 0.227 16.299 25.913 1.00 85.56 74 GLN A C 1
ATOM 560 O O . GLN A 1 74 ? -0.921 16.176 26.329 1.00 85.56 74 GLN A O 1
ATOM 565 N N . LEU A 1 75 ? 0.531 16.433 24.624 1.00 86.12 75 LEU A N 1
ATOM 566 C CA . LEU A 1 75 ? -0.401 16.349 23.504 1.00 86.12 75 LEU A CA 1
ATOM 567 C C . LEU A 1 75 ? -0.086 15.085 22.707 1.00 86.12 75 LEU A C 1
ATOM 569 O O . LEU A 1 75 ? 1.006 14.955 22.147 1.00 86.12 75 LEU A O 1
ATOM 573 N N . LYS A 1 76 ? -1.041 14.159 22.639 1.00 82.06 76 LYS A N 1
ATOM 574 C CA . LYS A 1 76 ? -0.938 12.942 21.832 1.00 82.06 76 LYS A CA 1
ATOM 575 C C . LYS A 1 76 ? -1.638 13.162 20.504 1.00 82.06 76 LYS A C 1
ATOM 577 O O . LYS A 1 76 ? -2.834 13.416 20.479 1.00 82.06 76 LYS A O 1
ATOM 582 N N . LEU A 1 77 ? -0.934 13.009 19.393 1.00 74.19 77 LEU A N 1
ATOM 583 C CA . LEU A 1 77 ? -1.585 13.057 18.089 1.00 74.19 77 LEU A CA 1
ATOM 584 C C . LEU A 1 77 ? -2.489 11.829 17.907 1.00 74.19 77 LEU A C 1
ATOM 586 O O . LEU A 1 77 ? -2.065 10.691 18.124 1.00 74.19 77 LEU A O 1
ATOM 590 N N . ILE A 1 78 ? -3.736 12.061 17.507 1.00 69.94 78 ILE A N 1
ATOM 591 C CA . ILE A 1 78 ? -4.686 11.007 17.142 1.00 69.94 78 ILE A CA 1
ATOM 592 C C . ILE A 1 78 ? -4.516 10.712 15.649 1.00 69.94 78 ILE A C 1
ATOM 594 O O . ILE A 1 78 ? -4.258 11.611 14.852 1.00 69.94 78 ILE A O 1
ATOM 598 N N . GLY A 1 79 ? -4.612 9.436 15.264 1.00 64.25 79 GLY A N 1
ATOM 599 C CA . GLY A 1 79 ? -4.476 9.027 13.859 1.00 64.25 79 GLY A CA 1
ATOM 600 C C . GLY A 1 79 ? -3.054 9.153 13.304 1.00 64.25 79 GLY A C 1
ATOM 601 O O . GLY A 1 79 ? -2.842 9.021 12.102 1.00 64.25 79 GLY A O 1
ATOM 602 N N . VAL A 1 80 ? -2.070 9.387 14.171 1.00 68.81 80 VAL A N 1
ATOM 603 C CA . VAL A 1 80 ? -0.658 9.443 13.806 1.00 68.81 80 VAL A CA 1
ATOM 604 C C . VAL A 1 80 ? -0.085 8.032 13.838 1.00 68.81 80 VAL A C 1
ATOM 606 O O . VAL A 1 80 ? -0.109 7.385 14.890 1.00 68.81 80 VAL A O 1
ATOM 609 N N . PRO A 1 81 ? 0.418 7.523 12.702 1.00 84.00 81 PRO A N 1
ATOM 610 C CA . PRO A 1 81 ? 0.876 6.156 12.648 1.00 84.00 81 PRO A CA 1
ATOM 611 C C . PRO A 1 81 ? 2.189 5.976 13.393 1.00 84.00 81 PRO A C 1
ATOM 613 O O . PRO A 1 81 ? 3.080 6.837 13.386 1.00 84.00 81 PRO A O 1
ATOM 616 N N . THR A 1 82 ? 2.324 4.799 13.988 1.00 84.81 82 THR A N 1
ATOM 617 C CA . THR A 1 82 ? 3.577 4.333 14.575 1.00 84.81 82 THR A CA 1
ATOM 618 C C . THR A 1 82 ? 4.242 3.327 13.653 1.00 84.81 82 THR A C 1
ATOM 620 O O . THR A 1 82 ? 3.592 2.454 13.087 1.00 84.81 82 THR A O 1
ATOM 623 N N . GLU A 1 83 ? 5.553 3.465 13.482 1.00 90.56 83 GLU A N 1
ATOM 624 C CA . GLU A 1 83 ? 6.360 2.499 12.742 1.00 90.56 83 GLU A CA 1
ATOM 625 C C . GLU A 1 83 ? 6.752 1.348 13.673 1.00 90.56 83 GLU A C 1
ATOM 627 O O . GLU A 1 83 ? 7.274 1.568 14.769 1.00 90.56 83 GLU A O 1
ATOM 632 N N . ARG A 1 84 ? 6.542 0.118 13.213 1.00 93.06 84 ARG A N 1
ATOM 633 C CA . ARG A 1 84 ? 6.986 -1.122 13.847 1.00 93.06 84 ARG A CA 1
ATOM 634 C C . ARG A 1 84 ? 7.874 -1.902 12.891 1.00 93.06 84 ARG A C 1
ATOM 636 O O . ARG A 1 84 ? 7.754 -1.781 11.673 1.00 93.06 84 ARG A O 1
ATOM 643 N N . ARG A 1 85 ? 8.754 -2.730 13.453 1.00 95.06 85 ARG A N 1
ATOM 644 C CA . ARG A 1 85 ? 9.602 -3.654 12.694 1.00 95.06 85 ARG A CA 1
ATOM 645 C C . ARG A 1 85 ? 9.148 -5.085 12.900 1.00 95.06 85 ARG A C 1
ATOM 647 O O . ARG A 1 85 ? 8.926 -5.498 14.035 1.00 95.06 85 ARG A O 1
ATOM 654 N N . ILE A 1 86 ? 9.002 -5.810 11.797 1.00 97.25 86 ILE A N 1
ATOM 655 C CA . ILE A 1 86 ? 8.640 -7.225 11.780 1.00 97.25 86 ILE A CA 1
ATOM 656 C C . ILE A 1 86 ? 9.658 -7.958 10.919 1.00 97.25 86 ILE A C 1
ATOM 658 O O . ILE A 1 86 ? 9.744 -7.730 9.715 1.00 97.25 86 ILE A O 1
ATOM 662 N N . SER A 1 87 ? 10.428 -8.837 11.550 1.00 98.19 87 SER A N 1
ATOM 663 C CA . SER A 1 87 ? 11.446 -9.636 10.876 1.00 98.19 87 SER A CA 1
ATOM 664 C C . SER A 1 87 ? 10.835 -10.949 10.393 1.00 98.19 87 SER A C 1
ATOM 666 O O . SER A 1 87 ? 10.459 -11.794 11.204 1.00 98.19 87 SER A O 1
ATOM 668 N N . VAL A 1 88 ? 10.742 -11.136 9.077 1.00 96.81 88 VAL A N 1
ATOM 669 C CA . VAL A 1 88 ? 10.312 -12.396 8.446 1.00 96.81 88 VAL A CA 1
ATOM 670 C C . VAL A 1 88 ? 11.210 -12.700 7.255 1.00 96.81 88 VAL A C 1
ATOM 672 O O . VAL A 1 88 ? 11.724 -11.791 6.614 1.00 96.81 88 VAL A O 1
ATOM 675 N N . HIS A 1 89 ? 11.465 -13.983 6.989 1.00 95.06 89 HIS A N 1
ATOM 676 C CA . HIS A 1 89 ? 12.295 -14.430 5.858 1.00 95.06 89 HIS A CA 1
ATOM 677 C C . HIS A 1 89 ? 13.665 -13.725 5.735 1.00 95.06 89 HIS A C 1
ATOM 679 O O . HIS A 1 89 ? 14.176 -13.533 4.632 1.00 95.06 89 HIS A O 1
ATOM 685 N N . GLY A 1 90 ? 14.264 -13.330 6.866 1.00 94.31 90 GLY A N 1
ATOM 686 C CA . GLY A 1 90 ? 15.550 -12.622 6.898 1.00 94.31 90 GLY A CA 1
ATOM 687 C C . GLY A 1 90 ? 15.495 -11.152 6.457 1.00 94.31 90 GLY A C 1
ATOM 688 O O . GLY A 1 90 ? 16.539 -10.581 6.151 1.00 94.31 90 GLY A O 1
ATOM 689 N N . VAL A 1 91 ? 14.308 -10.542 6.410 1.00 97.56 91 VAL A N 1
ATOM 690 C CA . VAL A 1 91 ? 14.079 -9.133 6.058 1.00 97.56 91 VAL A CA 1
ATOM 691 C C . VAL A 1 91 ? 13.362 -8.437 7.213 1.00 97.56 91 VAL A C 1
ATOM 693 O O . VAL A 1 91 ? 12.368 -8.952 7.725 1.00 97.56 91 VAL A O 1
ATOM 696 N N . ASP A 1 92 ? 13.826 -7.244 7.596 1.00 98.19 92 ASP A N 1
ATOM 697 C CA . ASP A 1 92 ? 13.113 -6.387 8.544 1.00 98.19 92 ASP A CA 1
ATOM 698 C C . ASP A 1 92 ? 12.114 -5.505 7.794 1.00 98.19 92 ASP A C 1
ATOM 700 O O . ASP A 1 92 ? 12.465 -4.486 7.184 1.00 98.19 92 ASP A O 1
ATOM 704 N N . HIS A 1 93 ? 10.845 -5.890 7.853 1.00 98.62 93 HIS A N 1
ATOM 705 C CA . HIS A 1 93 ? 9.758 -5.123 7.270 1.00 98.62 93 HIS A CA 1
ATOM 706 C C . HIS A 1 93 ? 9.339 -3.982 8.193 1.00 98.62 93 HIS A C 1
ATOM 708 O O . HIS A 1 93 ? 9.158 -4.174 9.397 1.00 98.62 93 HIS A O 1
ATOM 714 N N . ALA A 1 94 ? 9.159 -2.791 7.628 1.00 98.25 94 ALA A N 1
ATOM 715 C CA . ALA A 1 94 ? 8.456 -1.710 8.292 1.00 98.25 94 ALA A CA 1
ATOM 716 C C . ALA A 1 94 ? 6.943 -1.910 8.140 1.00 98.25 94 ALA A C 1
ATOM 718 O O . ALA A 1 94 ? 6.430 -2.121 7.041 1.00 98.25 94 ALA A O 1
ATOM 719 N N . LEU A 1 95 ? 6.237 -1.830 9.261 1.00 98.31 95 LEU A N 1
ATOM 720 C CA . LEU A 1 95 ? 4.785 -1.835 9.336 1.00 98.31 95 LEU A CA 1
ATOM 721 C C . LEU A 1 95 ? 4.340 -0.540 10.008 1.00 98.31 95 LEU A C 1
ATOM 723 O O . LEU A 1 95 ? 4.761 -0.252 11.126 1.00 98.31 95 LEU A O 1
ATOM 727 N N . TRP A 1 96 ? 3.477 0.219 9.350 1.00 96.19 96 TRP A N 1
ATOM 728 C CA . TRP A 1 96 ? 2.868 1.410 9.927 1.00 96.19 96 TRP A CA 1
ATOM 729 C C . TRP A 1 96 ? 1.505 1.064 10.499 1.00 96.19 96 TRP A C 1
ATOM 731 O O . TRP A 1 96 ? 0.672 0.470 9.819 1.00 96.19 96 TRP A O 1
ATOM 741 N N . GLU A 1 97 ? 1.293 1.421 11.758 1.00 94.38 97 GLU A N 1
ATOM 742 C CA . GLU A 1 97 ? 0.072 1.130 12.493 1.00 94.38 97 GLU A CA 1
ATOM 743 C C . GLU A 1 97 ? -0.634 2.427 12.879 1.00 94.38 97 GLU A C 1
ATOM 745 O O . GLU A 1 97 ? -0.099 3.225 13.654 1.00 94.38 97 GLU A O 1
ATOM 750 N N . TRP A 1 98 ? -1.848 2.600 12.357 1.00 90.38 98 TRP A N 1
ATOM 751 C CA . TRP A 1 98 ? -2.810 3.584 12.832 1.00 90.38 98 TRP A CA 1
ATOM 752 C C . TRP A 1 98 ? -3.655 2.928 13.922 1.00 90.38 98 TRP A C 1
ATOM 754 O O . TRP A 1 98 ? -4.309 1.910 13.650 1.00 90.38 98 TRP A O 1
ATOM 764 N N . PRO A 1 99 ? -3.642 3.476 15.149 1.00 84.25 99 PRO A N 1
ATOM 765 C CA . PRO A 1 99 ? -4.448 2.939 16.231 1.00 84.25 99 PRO A CA 1
ATOM 766 C C . PRO A 1 99 ? -5.934 3.098 15.909 1.00 84.25 99 PRO A C 1
ATOM 768 O O . PRO A 1 99 ? -6.338 4.036 15.223 1.00 84.25 99 PRO A O 1
ATOM 771 N N . GLY A 1 100 ? -6.739 2.179 16.426 1.00 84.88 100 GLY A N 1
ATOM 772 C CA . GLY A 1 100 ? -8.171 2.168 16.194 1.00 84.88 100 GLY A CA 1
ATOM 773 C C . GLY A 1 100 ? -8.840 0.921 16.752 1.00 84.88 100 GLY A C 1
ATOM 774 O O . GLY A 1 100 ? -8.161 0.034 17.276 1.00 84.88 100 GLY A O 1
ATOM 775 N N . ASP A 1 101 ? -10.155 0.846 16.586 1.00 80.31 101 ASP A N 1
ATOM 776 C CA . ASP A 1 101 ? -10.979 -0.245 17.111 1.00 80.31 101 ASP A CA 1
ATOM 777 C C . ASP A 1 101 ? -11.370 -1.263 16.032 1.00 80.31 101 ASP A C 1
ATOM 779 O O . ASP A 1 101 ? -11.359 -0.965 14.837 1.00 80.31 101 ASP A O 1
ATOM 783 N N . GLY A 1 102 ? -11.759 -2.468 16.461 1.00 82.50 102 GLY A N 1
ATOM 784 C CA . GLY A 1 102 ? -12.254 -3.547 15.598 1.00 82.50 102 GLY A CA 1
ATOM 785 C C . GLY A 1 102 ? -11.165 -4.348 14.861 1.00 82.50 102 GLY A C 1
ATOM 786 O O . GLY A 1 102 ? -9.969 -4.089 15.022 1.00 82.50 102 GLY A O 1
ATOM 787 N N . PRO A 1 103 ? -11.563 -5.357 14.055 1.00 86.75 103 PRO A N 1
ATOM 788 C CA . PRO A 1 103 ? -10.634 -6.121 13.224 1.00 86.75 103 PRO A CA 1
ATOM 789 C C . PRO A 1 103 ? -9.811 -5.200 12.313 1.00 86.75 103 PRO A C 1
ATOM 791 O O . PRO A 1 103 ? -10.401 -4.337 11.651 1.00 86.75 103 PRO A O 1
ATOM 794 N N . PRO A 1 104 ? -8.477 -5.358 12.259 1.00 93.50 104 PRO A N 1
ATOM 795 C CA . PRO A 1 104 ? -7.630 -4.434 11.525 1.00 93.50 104 PRO A CA 1
ATOM 796 C C . PRO A 1 104 ? -7.855 -4.534 10.015 1.00 93.50 104 PRO A C 1
ATOM 798 O O . PRO A 1 104 ? -8.259 -5.577 9.495 1.00 93.50 104 PRO A O 1
ATOM 801 N N . ILE A 1 105 ? -7.538 -3.453 9.309 1.00 98.12 105 ILE A N 1
ATOM 802 C CA . ILE A 1 105 ? -7.422 -3.447 7.851 1.00 98.12 105 ILE A CA 1
ATOM 803 C C . ILE A 1 105 ? -5.937 -3.517 7.494 1.00 98.12 105 ILE A C 1
ATOM 805 O O . ILE A 1 105 ? -5.135 -2.741 8.014 1.00 98.12 105 ILE A O 1
ATOM 809 N N . PHE A 1 106 ? -5.565 -4.465 6.638 1.00 98.69 106 PHE A N 1
ATOM 810 C CA . PHE A 1 106 ? -4.184 -4.732 6.249 1.00 98.69 106 PHE A CA 1
ATOM 811 C C . PHE A 1 106 ? -3.916 -4.252 4.818 1.00 98.69 106 PHE A C 1
ATOM 813 O O . PHE A 1 106 ? -4.500 -4.767 3.867 1.00 98.69 106 PHE A O 1
ATOM 820 N N . PHE A 1 107 ? -3.033 -3.268 4.662 1.00 98.88 107 PHE A N 1
ATOM 821 C CA . PHE A 1 107 ? -2.761 -2.571 3.408 1.00 98.88 107 PHE A CA 1
ATOM 822 C C . PHE A 1 107 ? -1.425 -2.984 2.782 1.00 98.88 107 PHE A C 1
ATOM 824 O O . PHE A 1 107 ? -0.390 -3.003 3.454 1.00 98.88 107 PHE A O 1
ATOM 831 N N . CYS A 1 108 ? -1.434 -3.234 1.470 1.00 98.88 108 CYS A N 1
ATOM 832 C CA . CYS A 1 108 ? -0.259 -3.589 0.667 1.00 98.88 108 CYS A CA 1
ATOM 833 C C . CYS A 1 108 ? -0.130 -2.671 -0.563 1.00 98.88 108 CYS A C 1
ATOM 835 O O . CYS A 1 108 ? -1.014 -2.623 -1.419 1.00 98.88 108 CYS A O 1
ATOM 837 N N . HIS A 1 109 ? 0.979 -1.932 -0.665 1.00 98.88 109 HIS A N 1
ATOM 838 C CA . HIS A 1 109 ? 1.221 -0.958 -1.741 1.00 98.88 109 HIS A CA 1
ATOM 839 C C . HIS A 1 109 ? 1.713 -1.602 -3.058 1.00 98.88 109 HIS A C 1
ATOM 841 O O . HIS A 1 109 ? 2.175 -2.744 -3.078 1.00 98.88 109 HIS A O 1
ATOM 847 N N . GLY A 1 110 ? 1.659 -0.846 -4.161 1.00 98.31 110 GLY A N 1
ATOM 848 C CA . GLY A 1 110 ? 2.213 -1.236 -5.466 1.00 98.31 110 GLY A CA 1
ATOM 849 C C . GLY A 1 110 ? 3.729 -1.017 -5.605 1.00 98.31 110 GLY A C 1
ATOM 850 O O . GLY A 1 110 ? 4.364 -0.396 -4.753 1.00 98.31 110 GLY A O 1
ATOM 851 N N . THR A 1 111 ? 4.329 -1.515 -6.689 1.00 97.62 111 THR A N 1
ATOM 852 C CA . THR A 1 111 ? 5.768 -1.352 -6.979 1.00 97.62 111 THR A CA 1
ATOM 853 C C . THR A 1 111 ? 6.170 0.126 -7.047 1.00 97.62 111 THR A C 1
ATOM 855 O O . THR A 1 111 ? 5.465 0.935 -7.645 1.00 97.62 111 THR A O 1
ATOM 858 N N . GLY A 1 112 ? 7.303 0.488 -6.437 1.00 96.44 112 GLY A N 1
ATOM 859 C CA . GLY A 1 112 ? 7.822 1.864 -6.434 1.00 96.44 112 GLY A CA 1
ATOM 860 C C . GLY A 1 112 ? 7.077 2.841 -5.509 1.00 96.44 112 GLY A C 1
ATOM 861 O O . GLY A 1 112 ? 7.422 4.024 -5.470 1.00 96.44 112 GLY A O 1
ATOM 862 N N . LEU A 1 113 ? 6.079 2.355 -4.762 1.00 98.00 113 LEU A N 1
ATOM 863 C CA . LEU A 1 113 ? 5.329 3.093 -3.740 1.00 98.00 113 LEU A CA 1
ATOM 864 C C . LEU A 1 113 ? 5.781 2.689 -2.322 1.00 98.00 113 LEU A C 1
ATOM 866 O O . LEU A 1 113 ? 6.809 2.031 -2.146 1.00 98.00 113 LEU A O 1
ATOM 870 N N . HIS A 1 114 ? 5.018 3.101 -1.309 1.00 98.56 114 HIS A N 1
ATOM 871 C CA . HIS A 1 114 ? 5.211 2.735 0.095 1.00 98.56 114 HIS A CA 1
ATOM 872 C C . HIS A 1 114 ? 3.881 2.784 0.866 1.00 98.56 114 HIS A C 1
ATOM 874 O O . HIS A 1 114 ? 2.890 3.356 0.411 1.00 98.56 114 HIS A O 1
ATOM 880 N N . SER A 1 115 ? 3.872 2.213 2.066 1.00 98.00 115 SER A N 1
ATOM 881 C CA . SER A 1 115 ? 2.759 2.172 3.028 1.00 98.00 115 SER A CA 1
ATOM 882 C C . SER A 1 115 ? 2.066 3.522 3.236 1.00 98.00 115 SER A C 1
ATOM 884 O O . SER A 1 115 ? 0.841 3.587 3.219 1.00 98.00 115 SER A O 1
ATOM 886 N N . ARG A 1 116 ? 2.831 4.614 3.370 1.00 95.38 116 ARG A N 1
ATOM 887 C CA . ARG A 1 116 ? 2.280 5.964 3.600 1.00 95.38 116 ARG A CA 1
ATOM 888 C C . ARG A 1 116 ? 1.504 6.571 2.416 1.00 95.38 116 ARG A C 1
ATOM 890 O O . ARG A 1 116 ? 0.914 7.632 2.551 1.00 95.38 116 ARG A O 1
ATOM 897 N N . CYS A 1 117 ? 1.442 5.903 1.260 1.00 95.94 117 CYS A N 1
ATOM 898 C CA . CYS A 1 117 ? 0.500 6.284 0.199 1.00 95.94 117 CYS A CA 1
ATOM 899 C C . CYS A 1 117 ? -0.967 5.999 0.576 1.00 95.94 117 CYS A C 1
ATOM 901 O O . CYS A 1 117 ? -1.871 6.477 -0.103 1.00 95.94 117 CYS A O 1
ATOM 903 N N . TRP A 1 118 ? -1.209 5.221 1.636 1.00 98.00 118 TRP A N 1
ATOM 904 C CA . TRP A 1 118 ? -2.549 4.920 2.141 1.00 98.00 118 TRP A CA 1
ATOM 905 C C . TRP A 1 118 ? -3.074 5.945 3.149 1.00 98.00 118 TRP A C 1
ATOM 907 O O . TRP A 1 118 ? -4.240 5.851 3.520 1.00 98.00 118 TRP A O 1
ATOM 917 N N . ASP A 1 119 ? -2.272 6.927 3.572 1.00 91.62 119 ASP A N 1
ATOM 918 C CA . ASP A 1 119 ? -2.641 7.903 4.605 1.00 91.62 119 ASP A CA 1
ATOM 919 C C . ASP A 1 119 ? -4.007 8.549 4.334 1.00 91.62 119 ASP A C 1
ATOM 921 O O . ASP A 1 119 ? -4.887 8.507 5.192 1.00 91.62 119 ASP A O 1
ATOM 925 N N . GLN A 1 120 ? -4.227 9.062 3.118 1.00 89.25 120 GLN A N 1
ATOM 926 C CA . GLN A 1 120 ? -5.489 9.722 2.754 1.00 89.25 120 GLN A CA 1
ATOM 927 C C . GLN A 1 120 ? -6.683 8.767 2.655 1.00 89.25 120 GLN A C 1
ATOM 929 O O . GLN A 1 120 ? -7.823 9.204 2.785 1.00 89.25 120 GLN A O 1
ATOM 934 N N . VAL A 1 121 ? -6.450 7.472 2.432 1.00 93.50 121 VAL A N 1
ATOM 935 C CA . VAL A 1 121 ? -7.509 6.456 2.517 1.00 93.50 121 VAL A CA 1
ATOM 936 C C . VAL A 1 121 ? -7.830 6.189 3.985 1.00 93.50 121 VAL A C 1
ATOM 938 O O . VAL A 1 121 ? -8.991 6.233 4.379 1.00 93.50 121 VAL A O 1
ATOM 941 N N . ILE A 1 122 ? -6.804 5.950 4.805 1.00 93.25 122 ILE A N 1
ATOM 942 C CA . ILE A 1 122 ? -6.935 5.526 6.203 1.00 93.25 122 ILE A CA 1
ATOM 943 C C . ILE A 1 122 ? -7.588 6.604 7.070 1.00 93.25 122 ILE A C 1
ATOM 945 O O . ILE A 1 122 ? -8.437 6.285 7.903 1.00 93.25 122 ILE A O 1
ATOM 949 N N . THR A 1 123 ? -7.261 7.881 6.855 1.00 83.31 123 THR A N 1
ATOM 950 C CA . THR A 1 123 ? -7.875 9.000 7.594 1.00 83.31 123 THR A CA 1
ATOM 951 C C . THR A 1 123 ? -9.391 9.082 7.401 1.00 83.31 123 THR A C 1
ATOM 953 O O . THR A 1 123 ? -10.086 9.618 8.260 1.00 83.31 123 THR A O 1
ATOM 956 N N . GLN A 1 124 ? -9.926 8.502 6.324 1.00 84.44 124 GLN A N 1
ATOM 957 C CA . GLN A 1 124 ? -11.359 8.475 6.026 1.00 84.44 124 GLN A CA 1
ATOM 958 C C . GLN A 1 124 ? -12.084 7.243 6.596 1.00 84.44 124 GLN A C 1
ATOM 960 O O . GLN A 1 124 ? -13.298 7.126 6.444 1.00 84.44 124 GLN A O 1
ATOM 965 N N . LEU A 1 125 ? -11.379 6.334 7.281 1.00 86.19 125 LEU A N 1
ATOM 966 C CA . LEU A 1 125 ? -11.944 5.089 7.828 1.00 86.19 125 LEU A CA 1
ATOM 967 C C . LEU A 1 125 ? -12.477 5.227 9.262 1.00 86.19 125 LEU A C 1
ATOM 969 O O . LEU A 1 125 ? -12.730 4.221 9.923 1.00 86.19 125 LEU A O 1
ATOM 973 N N . GLY A 1 126 ? -12.623 6.456 9.765 1.00 78.69 126 GLY A N 1
ATOM 974 C CA . GLY A 1 126 ? -13.306 6.729 11.034 1.00 78.69 126 GLY A CA 1
ATOM 975 C C . GLY A 1 126 ? -12.656 6.077 12.259 1.00 78.69 126 GLY A C 1
ATOM 976 O O . GLY A 1 126 ? -13.363 5.587 13.132 1.00 78.69 126 GLY A O 1
ATOM 977 N N . GLY A 1 127 ? -11.319 6.027 12.316 1.00 77.88 127 GLY A N 1
ATOM 978 C CA . GLY A 1 127 ? -10.595 5.462 13.463 1.00 77.88 127 GLY A CA 1
ATOM 979 C C . GLY A 1 127 ? -10.538 3.931 13.493 1.00 77.88 127 GLY A C 1
ATOM 980 O O . GLY A 1 127 ? -10.292 3.348 14.546 1.00 77.88 127 GLY A O 1
ATOM 98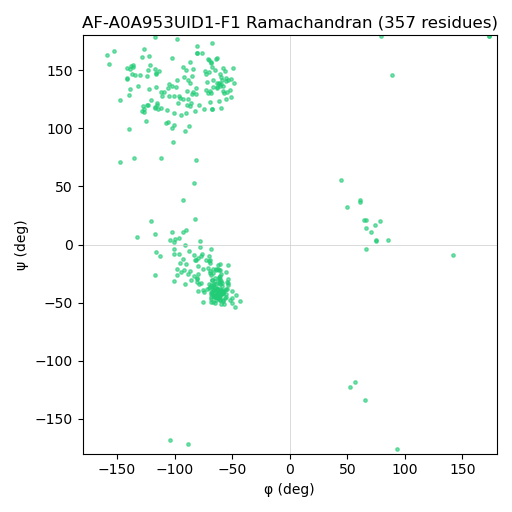1 N N . ARG A 1 128 ? -10.754 3.253 12.359 1.00 86.38 128 ARG A N 1
ATOM 982 C CA . ARG A 1 128 ? -10.532 1.806 12.228 1.00 86.38 128 ARG A CA 1
ATOM 983 C C . ARG A 1 128 ? -9.039 1.481 12.282 1.00 86.38 128 ARG A C 1
ATOM 985 O O . ARG A 1 128 ? -8.239 2.086 11.562 1.00 86.38 128 ARG A O 1
ATOM 992 N N . ARG A 1 129 ? -8.664 0.480 13.091 1.00 92.25 129 ARG A N 1
ATOM 993 C CA . ARG A 1 129 ? -7.267 0.029 13.186 1.00 92.25 129 ARG A CA 1
ATOM 994 C C . ARG A 1 129 ? -6.745 -0.352 11.803 1.00 92.25 129 ARG A C 1
ATOM 996 O O . ARG A 1 129 ? -7.338 -1.198 11.135 1.00 92.25 129 ARG A O 1
ATOM 1003 N N . SER A 1 130 ? -5.631 0.243 11.391 1.00 96.12 130 SER A N 1
ATOM 1004 C CA . SER A 1 130 ? -5.076 0.051 10.048 1.00 96.12 130 SER A CA 1
ATOM 1005 C C . SER A 1 130 ? -3.587 -0.255 10.112 1.00 96.12 130 SER A C 1
ATOM 1007 O O . SER A 1 130 ? -2.846 0.369 10.869 1.00 96.12 130 SER A O 1
ATOM 1009 N N . LEU A 1 131 ? -3.154 -1.234 9.324 1.00 98.25 131 LEU A N 1
ATOM 1010 C CA . LEU A 1 131 ? -1.796 -1.765 9.296 1.00 98.25 131 LEU A CA 1
ATOM 1011 C C . LEU A 1 131 ? -1.297 -1.723 7.851 1.00 98.25 131 LEU A C 1
ATOM 1013 O O . LEU A 1 131 ? -1.832 -2.440 7.014 1.00 98.25 131 LEU A O 1
ATOM 1017 N N . ALA A 1 132 ? -0.290 -0.911 7.540 1.00 98.62 132 ALA A N 1
ATOM 1018 C CA . ALA A 1 132 ? 0.253 -0.790 6.188 1.00 98.62 132 ALA A CA 1
ATOM 1019 C C . ALA A 1 132 ? 1.699 -1.286 6.124 1.00 98.62 132 ALA A C 1
ATOM 1021 O O . ALA A 1 132 ? 2.576 -0.784 6.830 1.00 98.62 132 ALA A O 1
ATOM 1022 N N . LEU A 1 133 ? 1.941 -2.280 5.272 1.00 98.81 133 LEU A N 1
ATOM 1023 C CA . LEU A 1 133 ? 3.238 -2.930 5.105 1.00 98.81 133 LEU A CA 1
ATOM 1024 C C . LEU A 1 133 ? 4.076 -2.216 4.042 1.00 98.81 133 LEU A C 1
ATOM 1026 O O . LEU A 1 133 ? 3.593 -2.002 2.934 1.00 98.81 133 LEU A O 1
ATOM 1030 N N . ASP A 1 134 ? 5.342 -1.931 4.349 1.00 98.88 134 ASP A N 1
ATOM 1031 C CA . ASP A 1 134 ? 6.366 -1.682 3.334 1.00 98.88 134 ASP A CA 1
ATOM 1032 C C . ASP A 1 134 ? 6.977 -3.018 2.882 1.00 98.88 134 ASP A C 1
ATOM 1034 O O . ASP A 1 134 ? 7.546 -3.783 3.673 1.00 98.88 134 ASP A O 1
ATOM 1038 N N . PHE A 1 135 ? 6.906 -3.315 1.589 1.00 98.81 135 PHE A N 1
ATOM 1039 C CA . PHE A 1 135 ? 7.542 -4.509 1.038 1.00 98.81 135 PHE A CA 1
ATOM 1040 C C . PHE A 1 135 ? 9.069 -4.401 1.038 1.00 98.81 135 PHE A C 1
ATOM 1042 O O . PHE A 1 135 ? 9.637 -3.308 1.043 1.00 98.81 135 PHE A O 1
ATOM 1049 N N . ARG A 1 136 ? 9.757 -5.550 0.984 1.00 98.44 136 ARG A N 1
ATOM 1050 C CA . ARG A 1 136 ? 11.214 -5.591 0.785 1.00 98.44 136 ARG A CA 1
ATOM 1051 C C . ARG A 1 136 ? 11.616 -4.695 -0.391 1.00 98.44 136 ARG A C 1
ATOM 1053 O O . ARG A 1 136 ? 10.931 -4.652 -1.414 1.00 98.44 136 ARG A O 1
ATOM 1060 N N . GLY A 1 137 ? 12.717 -3.964 -0.248 1.00 98.19 137 GLY A N 1
ATOM 1061 C CA . GLY A 1 137 ? 13.179 -3.036 -1.283 1.00 98.19 137 GLY A CA 1
ATOM 1062 C C . GLY A 1 137 ? 12.382 -1.729 -1.406 1.00 98.19 137 GLY A C 1
ATOM 1063 O O . GLY A 1 137 ? 12.694 -0.941 -2.295 1.00 98.19 137 GLY A O 1
ATOM 1064 N N . HIS A 1 138 ? 11.390 -1.481 -0.546 1.00 98.69 138 HIS A N 1
ATOM 1065 C CA . HIS A 1 138 ? 10.557 -0.277 -0.570 1.00 98.69 138 HIS A CA 1
ATOM 1066 C C . HIS A 1 138 ? 10.489 0.410 0.793 1.00 98.69 138 HIS A C 1
ATOM 1068 O O . HIS A 1 138 ? 10.740 -0.197 1.836 1.00 98.69 138 HIS A O 1
ATOM 1074 N N . GLY A 1 139 ? 10.089 1.685 0.766 1.00 97.75 139 GLY A N 1
ATOM 1075 C CA . GLY A 1 139 ? 9.750 2.451 1.960 1.00 97.75 139 GLY A CA 1
ATOM 1076 C C . GLY A 1 139 ? 10.855 2.416 3.013 1.00 97.75 139 GLY A C 1
ATOM 1077 O O . GLY A 1 139 ? 11.986 2.844 2.774 1.00 97.75 139 GLY A O 1
ATOM 1078 N N . ARG A 1 140 ? 10.514 1.947 4.209 1.00 97.81 140 ARG A N 1
ATOM 1079 C CA . ARG A 1 140 ? 11.455 1.816 5.324 1.00 97.81 140 ARG A CA 1
ATOM 1080 C C . ARG A 1 140 ? 11.961 0.393 5.528 1.00 97.81 140 ARG A C 1
ATOM 1082 O O . ARG A 1 140 ? 12.824 0.212 6.384 1.00 97.81 140 ARG A O 1
ATOM 1089 N N . SER A 1 141 ? 11.483 -0.589 4.770 1.00 98.69 141 SER A N 1
ATOM 1090 C CA . SER A 1 141 ? 11.898 -1.993 4.876 1.00 98.69 141 SER A CA 1
ATOM 1091 C C . SER A 1 141 ? 13.320 -2.234 4.371 1.00 98.69 141 SER A C 1
ATOM 1093 O O . SER A 1 141 ? 13.872 -1.450 3.594 1.00 98.69 141 SER A O 1
ATOM 1095 N N . SER A 1 142 ? 13.930 -3.342 4.802 1.00 98.38 142 SER A N 1
ATOM 1096 C CA . SER A 1 142 ? 15.257 -3.736 4.323 1.00 98.38 142 SER A CA 1
ATOM 1097 C C . SER A 1 142 ? 15.293 -3.903 2.798 1.00 98.38 142 SER A C 1
ATOM 1099 O O . SER A 1 142 ? 14.310 -4.280 2.150 1.00 98.38 142 SER A O 1
ATOM 1101 N N . ARG A 1 143 ? 16.477 -3.672 2.226 1.00 97.38 143 ARG A N 1
ATOM 1102 C CA . ARG A 1 143 ? 16.786 -3.836 0.800 1.00 97.38 143 ARG A CA 1
ATOM 1103 C C . ARG A 1 143 ? 17.755 -5.023 0.632 1.00 97.38 143 ARG A C 1
ATOM 1105 O O . ARG A 1 143 ? 18.956 -4.789 0.509 1.00 97.38 143 ARG A O 1
ATOM 1112 N N . PRO A 1 144 ? 17.285 -6.282 0.756 1.00 97.38 144 PRO A N 1
ATOM 1113 C CA . PRO A 1 144 ? 18.161 -7.448 0.633 1.00 97.38 144 PRO A CA 1
ATOM 1114 C C . PRO A 1 144 ? 18.746 -7.548 -0.788 1.00 97.38 144 PRO A C 1
ATOM 1116 O O . PRO A 1 144 ? 18.170 -6.986 -1.717 1.00 97.38 144 PRO A O 1
ATOM 1119 N N . PRO A 1 145 ? 19.862 -8.267 -0.994 1.00 96.75 145 PRO A N 1
ATOM 1120 C CA . PRO A 1 145 ? 20.361 -8.538 -2.338 1.00 96.75 145 PRO A CA 1
ATOM 1121 C C . PRO A 1 145 ? 19.308 -9.229 -3.216 1.00 96.75 145 PRO A C 1
ATOM 1123 O O . PRO A 1 145 ? 18.496 -10.011 -2.718 1.00 96.75 145 PRO A O 1
ATOM 1126 N N . SER A 1 146 ? 19.367 -8.968 -4.522 1.00 94.44 146 SER A N 1
ATOM 1127 C CA . SER A 1 146 ? 18.591 -9.661 -5.557 1.00 94.44 146 SER A CA 1
ATOM 1128 C C . SER A 1 146 ? 18.686 -11.197 -5.422 1.00 94.44 146 SER A C 1
ATOM 1130 O O . SER A 1 146 ? 19.722 -11.704 -4.976 1.00 94.44 146 SER A O 1
ATOM 1132 N N . PRO A 1 147 ? 17.665 -11.963 -5.859 1.00 95.94 147 PRO A N 1
ATOM 1133 C CA . PRO A 1 147 ? 16.548 -11.530 -6.705 1.00 95.94 147 PRO A CA 1
ATOM 1134 C C . PRO A 1 147 ? 15.270 -11.060 -5.982 1.00 95.94 147 PRO A C 1
ATOM 1136 O O . PRO A 1 147 ? 14.929 -11.547 -4.903 1.00 95.94 147 PRO A O 1
ATOM 1139 N N . TYR A 1 148 ? 14.504 -10.174 -6.634 1.00 97.44 148 TYR A N 1
ATOM 1140 C CA . TYR A 1 148 ? 13.179 -9.710 -6.187 1.00 97.44 148 TYR A CA 1
ATOM 1141 C C . TYR A 1 148 ? 12.033 -10.392 -6.941 1.00 97.44 148 TYR A C 1
ATOM 1143 O O . TYR A 1 148 ? 11.533 -9.909 -7.959 1.00 97.44 148 TYR A O 1
ATOM 1151 N N . TYR A 1 149 ? 11.600 -11.536 -6.427 1.00 97.81 149 TYR A N 1
ATOM 1152 C CA . TYR A 1 149 ? 10.538 -12.346 -7.014 1.00 97.81 149 TYR A CA 1
ATOM 1153 C C . TYR A 1 149 ? 9.138 -11.931 -6.555 1.00 97.81 149 TYR A C 1
ATOM 1155 O O . TYR A 1 149 ? 8.902 -11.718 -5.369 1.00 97.81 149 TYR A O 1
ATOM 1163 N N . TRP A 1 150 ? 8.174 -11.917 -7.484 1.00 98.06 150 TRP A N 1
ATOM 1164 C CA . TRP A 1 150 ? 6.790 -11.529 -7.178 1.00 98.06 150 TRP A CA 1
ATOM 1165 C C . TRP A 1 150 ? 6.127 -12.417 -6.123 1.00 98.06 150 TRP A C 1
ATOM 1167 O O . TRP A 1 150 ? 5.493 -11.909 -5.202 1.00 98.06 150 TRP A O 1
ATOM 1177 N N . ARG A 1 151 ? 6.348 -13.737 -6.202 1.00 98.06 151 ARG A N 1
ATOM 1178 C CA . ARG A 1 151 ? 5.858 -14.691 -5.193 1.00 98.06 151 ARG A CA 1
ATOM 1179 C C . ARG A 1 151 ? 6.291 -14.333 -3.775 1.00 98.06 151 ARG A C 1
ATOM 1181 O O . ARG A 1 151 ? 5.506 -14.463 -2.841 1.00 98.06 151 ARG A O 1
ATOM 1188 N N . THR A 1 152 ? 7.521 -13.851 -3.633 1.00 98.50 152 THR A N 1
ATOM 1189 C CA . THR A 1 152 ? 8.125 -13.563 -2.336 1.00 98.50 152 THR A CA 1
ATOM 1190 C C . THR A 1 152 ? 7.440 -12.397 -1.627 1.00 98.50 152 THR A C 1
ATOM 1192 O O . THR A 1 152 ? 7.326 -12.427 -0.409 1.00 98.50 152 THR A O 1
ATOM 1195 N N . PHE A 1 153 ? 6.891 -11.412 -2.350 1.00 98.75 153 PHE A N 1
ATOM 1196 C CA . PHE A 1 153 ? 6.075 -10.366 -1.717 1.00 98.75 153 PHE A CA 1
ATOM 1197 C C . PHE A 1 153 ? 4.809 -10.939 -1.068 1.00 98.75 153 PHE A C 1
ATOM 1199 O O . PHE A 1 153 ? 4.432 -10.520 0.023 1.00 98.75 153 PHE A O 1
ATOM 1206 N N . GLY A 1 154 ? 4.179 -11.928 -1.707 1.00 98.75 154 GLY A N 1
ATOM 1207 C CA . GLY A 1 154 ? 3.035 -12.640 -1.141 1.00 98.75 154 GLY A CA 1
ATOM 1208 C C . GLY A 1 154 ? 3.394 -13.501 0.070 1.00 98.75 154 GLY A C 1
ATOM 1209 O O . GLY A 1 154 ? 2.673 -13.504 1.065 1.00 98.75 154 GLY A O 1
ATOM 1210 N N . GLU A 1 155 ? 4.538 -14.185 0.014 1.00 98.75 155 GLU A N 1
ATOM 1211 C CA . GLU A 1 155 ? 5.078 -14.957 1.140 1.00 98.75 155 GLU A CA 1
ATOM 1212 C C . GLU A 1 155 ? 5.402 -14.048 2.337 1.00 98.75 155 GLU A C 1
ATOM 1214 O O . GLU A 1 155 ? 5.050 -14.378 3.468 1.00 98.75 155 GLU A O 1
ATOM 1219 N N . ASP A 1 156 ? 6.001 -12.877 2.104 1.00 98.69 156 ASP A N 1
ATOM 1220 C CA . ASP A 1 156 ? 6.256 -11.888 3.155 1.00 98.69 156 ASP A CA 1
ATOM 1221 C C . ASP A 1 156 ? 4.958 -11.351 3.762 1.00 98.69 156 ASP A C 1
ATOM 1223 O O . ASP A 1 156 ? 4.839 -11.288 4.983 1.00 98.69 156 ASP A O 1
ATOM 1227 N N . ALA A 1 157 ? 3.967 -10.999 2.935 1.00 98.81 157 ALA A N 1
ATOM 1228 C CA . ALA A 1 157 ? 2.669 -10.533 3.419 1.00 98.81 157 ALA A CA 1
ATOM 1229 C C . ALA A 1 157 ? 1.972 -11.595 4.290 1.00 98.81 157 ALA A C 1
ATOM 1231 O O . ALA A 1 157 ? 1.466 -11.257 5.361 1.00 98.81 157 ALA A O 1
ATOM 1232 N N . ALA A 1 158 ? 2.003 -12.872 3.887 1.00 98.81 158 ALA A N 1
ATOM 1233 C CA . ALA A 1 158 ? 1.500 -13.981 4.702 1.00 98.81 158 ALA A CA 1
ATOM 1234 C C . ALA A 1 158 ? 2.247 -14.108 6.034 1.00 98.81 158 ALA A C 1
ATOM 1236 O O . ALA A 1 158 ? 1.618 -14.222 7.084 1.00 98.81 158 ALA A O 1
ATOM 1237 N N . ALA A 1 159 ? 3.582 -14.075 6.006 1.00 98.69 159 ALA A N 1
ATOM 1238 C CA . ALA A 1 159 ? 4.400 -14.226 7.205 1.00 98.69 159 ALA A CA 1
ATOM 1239 C C . ALA A 1 159 ? 4.226 -13.047 8.178 1.00 98.69 159 ALA A C 1
ATOM 1241 O O . ALA A 1 159 ? 4.167 -13.252 9.391 1.00 98.69 159 ALA A O 1
ATOM 1242 N N . VAL A 1 160 ? 4.089 -11.821 7.665 1.00 98.62 160 VAL A N 1
ATOM 1243 C CA . VAL A 1 160 ? 3.758 -10.639 8.472 1.00 98.62 160 VAL A CA 1
ATOM 1244 C C . VAL A 1 160 ? 2.366 -10.781 9.088 1.00 98.62 160 VAL A C 1
ATOM 1246 O O . VAL A 1 160 ? 2.225 -10.581 10.294 1.00 98.62 160 VAL A O 1
ATOM 1249 N N . ALA A 1 161 ? 1.353 -11.170 8.306 1.00 98.38 161 ALA A N 1
ATOM 1250 C CA . ALA A 1 161 ? -0.001 -11.393 8.814 1.00 98.38 161 ALA A CA 1
ATOM 1251 C C . ALA A 1 161 ? -0.036 -12.472 9.914 1.00 98.38 161 ALA A C 1
ATOM 1253 O O . ALA A 1 161 ? -0.649 -12.259 10.961 1.00 98.38 161 ALA A O 1
ATOM 1254 N N . ALA A 1 162 ? 0.693 -13.577 9.725 1.00 98.12 162 ALA A N 1
ATOM 1255 C CA . ALA A 1 162 ? 0.844 -14.639 10.720 1.00 98.12 162 ALA A CA 1
ATOM 1256 C C . ALA A 1 162 ? 1.545 -14.146 11.997 1.00 98.12 162 ALA A C 1
ATOM 1258 O O . ALA A 1 162 ? 1.080 -14.407 13.103 1.00 98.12 162 ALA A O 1
ATOM 1259 N N . SER A 1 163 ? 2.643 -13.393 11.858 1.00 97.56 163 SER A N 1
ATOM 1260 C CA . SER A 1 163 ? 3.408 -12.827 12.982 1.00 97.56 163 SER A CA 1
ATOM 1261 C C . SER A 1 163 ? 2.578 -11.855 13.827 1.00 97.56 163 SER A C 1
ATOM 1263 O O . SER A 1 163 ? 2.712 -11.788 15.048 1.00 97.56 163 SER A O 1
ATOM 1265 N N . LEU A 1 164 ? 1.666 -11.129 13.180 1.00 96.12 164 LEU A N 1
ATOM 1266 C CA . LEU A 1 164 ? 0.702 -10.247 13.831 1.00 96.12 164 LEU A CA 1
ATOM 1267 C C . LEU A 1 164 ? -0.482 -10.992 14.466 1.00 96.12 164 LEU A C 1
ATOM 1269 O O . LEU A 1 164 ? -1.270 -10.357 15.169 1.00 96.12 164 LEU A O 1
ATOM 1273 N N . GLY A 1 165 ? -0.630 -12.296 14.207 1.00 96.31 165 GLY A N 1
ATOM 1274 C CA . GLY A 1 165 ? -1.791 -13.081 14.618 1.00 96.31 165 GLY A CA 1
ATOM 1275 C C . GLY A 1 165 ? -3.092 -12.558 14.009 1.00 96.31 165 GLY A C 1
ATOM 1276 O O . GLY A 1 165 ? -4.112 -12.521 14.697 1.00 96.31 165 GLY A O 1
ATOM 1277 N N . LEU A 1 166 ? -3.055 -12.075 12.759 1.00 96.62 166 LEU A N 1
ATOM 1278 C CA . LEU A 1 166 ? -4.259 -11.575 12.101 1.00 96.62 166 LEU A CA 1
ATOM 1279 C C . LEU A 1 166 ? -5.279 -12.701 11.931 1.00 96.62 166 LEU A C 1
ATOM 1281 O O . LEU A 1 166 ? -4.937 -13.822 11.570 1.00 96.62 166 LEU A O 1
ATOM 1285 N N . SER A 1 167 ? -6.541 -12.366 12.179 1.00 95.19 167 SER A N 1
ATOM 1286 C CA . SER A 1 167 ? -7.682 -13.252 11.987 1.00 95.19 167 SER A CA 1
ATOM 1287 C C . SER A 1 167 ? -8.875 -12.402 11.572 1.00 95.19 167 SER A C 1
ATOM 1289 O O . SER A 1 167 ? -9.231 -11.452 12.273 1.00 95.19 167 SER A O 1
ATOM 1291 N N . GLY A 1 168 ? -9.488 -12.723 10.432 1.00 93.56 168 GLY A N 1
ATOM 1292 C CA . GLY A 1 168 ? -10.656 -12.005 9.912 1.00 93.56 168 GLY A CA 1
ATOM 1293 C C . GLY A 1 168 ? -10.421 -10.535 9.527 1.00 93.56 168 GLY A C 1
ATOM 1294 O O . GLY A 1 168 ? -11.384 -9.768 9.462 1.00 93.56 168 GLY A O 1
ATOM 1295 N N . ALA A 1 169 ? -9.177 -10.120 9.271 1.00 97.12 169 ALA A N 1
ATOM 1296 C CA . ALA A 1 169 ? -8.853 -8.767 8.810 1.00 97.12 169 ALA A CA 1
ATOM 1297 C C . ALA A 1 169 ? -9.387 -8.505 7.386 1.00 97.12 169 ALA A C 1
ATOM 1299 O O . ALA A 1 169 ? -9.493 -9.423 6.580 1.00 97.12 169 ALA A O 1
ATOM 1300 N N . ILE A 1 170 ? -9.682 -7.256 7.027 1.00 98.00 170 ILE A N 1
ATOM 1301 C CA . ILE A 1 170 ? -9.902 -6.910 5.609 1.00 98.00 170 ILE A CA 1
ATOM 1302 C C . ILE A 1 170 ? -8.535 -6.626 4.992 1.00 98.00 170 ILE A C 1
ATOM 1304 O O . ILE A 1 170 ? -7.770 -5.842 5.552 1.00 98.00 170 ILE A O 1
ATOM 1308 N N . ALA A 1 171 ? -8.217 -7.239 3.854 1.00 98.69 171 ALA A N 1
ATOM 1309 C CA . ALA A 1 171 ? -6.954 -7.001 3.163 1.00 98.69 171 ALA A CA 1
ATOM 1310 C C . ALA A 1 171 ? -7.170 -6.114 1.931 1.00 98.69 171 ALA A C 1
ATOM 1312 O O . ALA A 1 171 ? -8.007 -6.419 1.084 1.00 98.69 171 ALA A O 1
ATOM 1313 N N . VAL A 1 172 ? -6.408 -5.029 1.812 1.00 98.94 172 VAL A N 1
ATOM 1314 C CA . VAL A 1 172 ? -6.520 -4.047 0.726 1.00 98.94 172 VAL A CA 1
ATOM 1315 C C . VAL A 1 172 ? -5.181 -3.931 0.015 1.00 98.94 172 VAL A C 1
ATOM 1317 O O . VAL A 1 172 ? -4.168 -3.582 0.620 1.00 98.94 172 VAL A O 1
ATOM 1320 N N . GLY A 1 173 ? -5.156 -4.219 -1.281 1.00 98.88 173 GLY A N 1
ATOM 1321 C CA . GLY A 1 173 ? -3.925 -4.205 -2.062 1.00 98.88 173 GLY A CA 1
ATOM 1322 C C . GLY A 1 173 ? -4.071 -3.395 -3.331 1.00 98.88 173 GLY A C 1
ATOM 1323 O O . GLY A 1 173 ? -5.127 -3.411 -3.956 1.00 98.88 173 GLY A O 1
ATOM 1324 N N . HIS A 1 174 ? -2.991 -2.737 -3.745 1.00 98.88 174 HIS A N 1
ATOM 1325 C CA . HIS A 1 174 ? -2.896 -2.083 -5.050 1.00 98.88 174 HIS A CA 1
ATOM 1326 C C . HIS A 1 174 ? -1.811 -2.725 -5.909 1.00 98.88 174 HIS A C 1
ATOM 1328 O O . HIS A 1 174 ? -0.704 -2.953 -5.423 1.00 98.88 174 HIS A O 1
ATOM 1334 N N . SER A 1 175 ? -2.095 -2.976 -7.191 1.00 98.31 175 SER A N 1
ATOM 1335 C CA . SER A 1 175 ? -1.088 -3.400 -8.171 1.00 98.31 175 SER A CA 1
ATOM 1336 C C . SER A 1 175 ? -0.343 -4.679 -7.734 1.00 98.31 175 SER A C 1
ATOM 1338 O O . SER A 1 175 ? -0.968 -5.727 -7.552 1.00 98.31 175 SER A O 1
ATOM 1340 N N . MET A 1 176 ? 0.978 -4.615 -7.535 1.00 98.62 176 MET A N 1
ATOM 1341 C CA . MET A 1 176 ? 1.793 -5.688 -6.941 1.00 98.62 176 MET A CA 1
ATOM 1342 C C . MET A 1 176 ? 1.296 -6.111 -5.550 1.00 98.62 176 MET A C 1
ATOM 1344 O O . MET A 1 176 ? 1.274 -7.298 -5.243 1.00 98.62 176 MET A O 1
ATOM 1348 N N . GLY A 1 177 ? 0.854 -5.168 -4.717 1.00 98.88 177 GLY A N 1
ATOM 1349 C CA . GLY A 1 177 ? 0.312 -5.462 -3.392 1.00 98.88 177 GLY A CA 1
ATOM 1350 C C . GLY A 1 177 ? -0.994 -6.255 -3.445 1.00 98.88 177 GLY A C 1
ATOM 1351 O O . GLY A 1 177 ? -1.214 -7.121 -2.606 1.00 98.88 177 GLY A O 1
ATOM 1352 N N . ALA A 1 178 ? -1.835 -6.028 -4.459 1.00 98.88 178 ALA A N 1
ATOM 1353 C CA . ALA A 1 178 ? -3.042 -6.828 -4.674 1.00 98.88 178 ALA A CA 1
ATOM 1354 C C . ALA A 1 178 ? -2.699 -8.267 -5.093 1.00 98.88 178 ALA A C 1
ATOM 1356 O O . ALA A 1 178 ? -3.277 -9.215 -4.570 1.00 98.88 178 ALA A O 1
ATOM 1357 N N . HIS A 1 179 ? -1.716 -8.440 -5.984 1.00 98.81 179 HIS A N 1
ATOM 1358 C CA . HIS A 1 179 ? -1.177 -9.761 -6.337 1.00 98.81 179 HIS A CA 1
ATOM 1359 C C . HIS A 1 179 ? -0.627 -10.493 -5.102 1.00 98.81 179 HIS A C 1
ATOM 1361 O O . HIS A 1 179 ? -1.003 -11.637 -4.842 1.00 98.81 179 HIS A O 1
ATOM 1367 N N . ALA A 1 180 ? 0.184 -9.805 -4.294 1.00 98.88 180 ALA A N 1
ATOM 1368 C CA . ALA A 1 180 ? 0.758 -10.355 -3.071 1.00 98.88 180 ALA A CA 1
ATOM 1369 C C . ALA A 1 180 ? -0.319 -10.808 -2.070 1.00 98.88 180 ALA A C 1
ATOM 1371 O O . ALA A 1 180 ? -0.176 -11.868 -1.464 1.00 98.88 180 ALA A O 1
ATOM 1372 N N . LEU A 1 181 ? -1.417 -10.060 -1.922 1.00 98.88 181 LEU A N 1
ATOM 1373 C CA . LEU A 1 181 ? -2.500 -10.425 -1.004 1.00 98.88 181 LEU A CA 1
ATOM 1374 C C . LEU A 1 181 ? -3.271 -11.677 -1.424 1.00 98.88 181 LEU A C 1
ATOM 1376 O O . LEU A 1 181 ? -3.718 -12.417 -0.552 1.00 98.88 181 LEU A O 1
ATOM 1380 N N . VAL A 1 182 ? -3.392 -11.962 -2.722 1.00 98.88 182 VAL A N 1
ATOM 1381 C CA . VAL A 1 182 ? -3.996 -13.223 -3.188 1.00 98.88 182 VAL A CA 1
ATOM 1382 C C . VAL A 1 182 ? -3.141 -14.415 -2.759 1.00 98.88 182 VAL A C 1
ATOM 1384 O O . VAL A 1 182 ? -3.660 -15.390 -2.217 1.00 98.88 182 VAL A O 1
ATOM 1387 N N . VAL A 1 183 ? -1.819 -14.315 -2.930 1.00 98.88 183 VAL A N 1
ATOM 1388 C CA . VAL A 1 183 ? -0.878 -15.327 -2.425 1.00 98.88 183 VAL A CA 1
ATOM 1389 C C . VAL A 1 183 ? -0.972 -15.428 -0.904 1.00 98.88 183 VAL A C 1
ATOM 1391 O O . VAL A 1 183 ? -1.038 -16.533 -0.369 1.00 98.88 183 VAL A O 1
ATOM 1394 N N . ALA A 1 184 ? -1.025 -14.292 -0.204 1.00 98.81 184 ALA A N 1
ATOM 1395 C CA . ALA A 1 184 ? -1.081 -14.275 1.250 1.00 98.81 184 ALA A CA 1
ATOM 1396 C C . ALA A 1 184 ? -2.348 -14.945 1.797 1.00 98.81 184 ALA A C 1
ATOM 1398 O O . ALA A 1 184 ? -2.262 -15.755 2.717 1.00 98.81 184 ALA A O 1
ATOM 1399 N N . ALA A 1 185 ? -3.506 -14.668 1.195 1.00 98.69 185 ALA A N 1
ATOM 1400 C CA . ALA A 1 185 ? -4.777 -15.284 1.557 1.00 98.69 185 ALA A CA 1
ATOM 1401 C C . ALA A 1 185 ? -4.803 -16.791 1.267 1.00 98.69 185 ALA A C 1
ATOM 1403 O O . ALA A 1 185 ? -5.348 -17.555 2.056 1.00 98.69 185 ALA A O 1
ATOM 1404 N N . ALA A 1 186 ? -4.178 -17.244 0.176 1.00 98.50 186 ALA A N 1
ATOM 1405 C CA . ALA A 1 186 ? -4.062 -18.673 -0.113 1.00 98.50 186 ALA A CA 1
ATOM 1406 C C . ALA A 1 186 ? -3.144 -19.408 0.884 1.00 98.50 186 ALA A C 1
ATOM 1408 O O . ALA A 1 186 ? -3.391 -20.568 1.210 1.00 98.50 186 ALA A O 1
ATOM 1409 N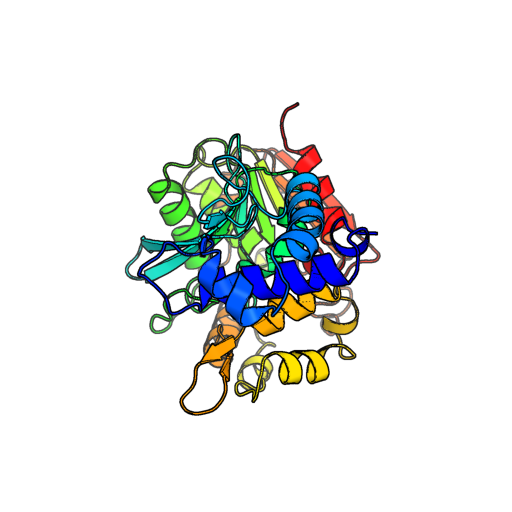 N . LEU A 1 187 ? -2.085 -18.747 1.369 1.00 98.31 187 LEU A N 1
ATOM 1410 C CA . LEU A 1 187 ? -1.150 -19.310 2.351 1.00 98.31 187 LEU A CA 1
ATOM 1411 C C . LEU A 1 187 ? -1.670 -19.233 3.792 1.00 98.31 187 LEU A C 1
ATOM 1413 O O . LEU A 1 187 ? -1.307 -20.079 4.608 1.00 98.31 187 LEU A O 1
ATOM 1417 N N . HIS A 1 188 ? -2.509 -18.245 4.105 1.00 96.31 188 HIS A N 1
ATOM 1418 C CA . HIS A 1 188 ? -3.082 -18.049 5.434 1.00 96.31 188 HIS A CA 1
ATOM 1419 C C . HIS A 1 188 ? -4.591 -17.731 5.364 1.00 96.31 188 HIS A C 1
ATOM 1421 O O . HIS A 1 188 ? -4.991 -16.588 5.593 1.00 96.31 188 HIS A O 1
ATOM 1427 N N . PRO A 1 189 ? -5.448 -18.734 5.084 1.00 93.19 189 PRO A N 1
ATOM 1428 C CA . PRO A 1 189 ? -6.870 -18.521 4.783 1.00 93.19 189 PRO A CA 1
ATOM 1429 C C . PRO A 1 189 ? -7.676 -17.812 5.877 1.00 93.19 189 PRO A C 1
ATOM 1431 O O . PRO A 1 189 ? -8.571 -17.037 5.560 1.00 93.19 189 PRO A O 1
ATOM 1434 N N . ASP A 1 190 ? -7.337 -18.031 7.150 1.00 94.94 190 ASP A N 1
ATOM 1435 C CA . ASP A 1 190 ? -8.070 -17.447 8.284 1.00 94.94 190 ASP A CA 1
ATOM 1436 C C . ASP A 1 190 ? -7.665 -15.995 8.593 1.00 94.94 190 ASP A C 1
ATOM 1438 O O . ASP A 1 190 ? -8.356 -15.292 9.339 1.00 94.94 190 ASP A O 1
ATOM 1442 N N . ALA A 1 191 ? -6.547 -15.519 8.030 1.00 97.25 191 ALA A N 1
ATOM 1443 C CA . ALA A 1 191 ? -6.021 -14.191 8.337 1.00 97.25 191 ALA A CA 1
AT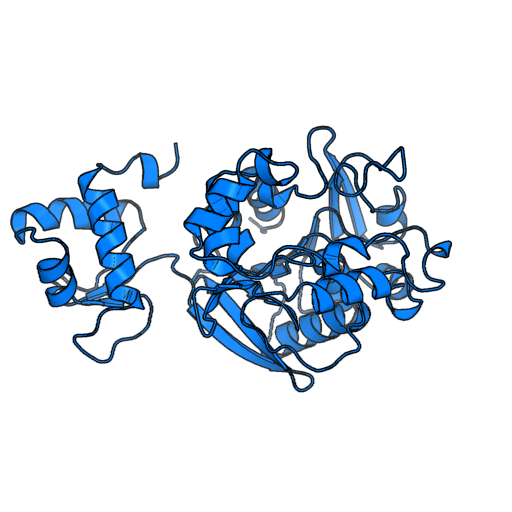OM 1444 C C . ALA A 1 191 ? -6.959 -13.076 7.869 1.00 97.25 191 ALA A C 1
ATOM 1446 O O . ALA A 1 191 ? -7.040 -12.025 8.514 1.00 97.25 191 ALA A O 1
ATOM 1447 N N . PHE A 1 192 ? -7.686 -13.315 6.774 1.00 97.94 192 PHE A N 1
ATOM 1448 C CA . PHE A 1 192 ? -8.502 -12.311 6.110 1.00 97.94 192 PHE A CA 1
ATOM 1449 C C . PHE A 1 192 ? -9.962 -12.748 5.975 1.00 97.94 192 PHE A C 1
ATOM 1451 O O . PHE A 1 192 ? -10.249 -13.919 5.765 1.00 97.94 192 PHE A O 1
ATOM 1458 N N . SER A 1 193 ? -10.890 -11.799 6.081 1.00 97.19 193 SER A N 1
ATOM 1459 C CA . SER A 1 193 ? -12.329 -12.012 5.869 1.00 97.19 193 SER A CA 1
ATOM 1460 C C . SER A 1 193 ? -12.792 -11.598 4.470 1.00 97.19 193 SER A C 1
ATOM 1462 O O . SER A 1 193 ? -13.769 -12.148 3.969 1.00 97.19 193 SER A O 1
ATOM 1464 N N . ALA A 1 194 ? -12.088 -10.660 3.830 1.00 98.06 194 ALA A N 1
ATOM 1465 C CA . ALA A 1 194 ? -12.326 -10.219 2.458 1.00 98.06 194 ALA A CA 1
ATOM 1466 C C . ALA A 1 194 ? -11.059 -9.590 1.857 1.00 98.06 194 ALA A C 1
ATOM 1468 O O . ALA A 1 194 ? -10.211 -9.059 2.584 1.00 98.06 194 ALA A O 1
ATOM 1469 N N . LEU A 1 195 ? -10.960 -9.612 0.525 1.00 98.81 195 LEU A N 1
ATOM 1470 C CA . LEU A 1 195 ? -9.917 -8.926 -0.239 1.00 98.81 195 LEU A CA 1
ATOM 1471 C C . LEU A 1 195 ? -10.516 -7.771 -1.048 1.00 98.81 195 LEU A C 1
ATOM 1473 O O . LEU A 1 195 ? -11.464 -7.979 -1.799 1.00 98.81 195 LEU A O 1
ATOM 1477 N N . LEU A 1 196 ? -9.915 -6.585 -0.971 1.00 98.88 196 LEU A N 1
ATOM 1478 C CA . LEU A 1 196 ? -10.112 -5.495 -1.927 1.00 98.88 196 LEU A CA 1
ATOM 1479 C C . LEU A 1 196 ? -8.863 -5.387 -2.808 1.00 98.88 196 LEU A C 1
ATOM 1481 O O . LEU A 1 196 ? -7.805 -4.929 -2.371 1.00 98.88 196 LEU A O 1
ATOM 1485 N N . LEU A 1 197 ? -8.987 -5.844 -4.051 1.00 98.94 197 LEU A N 1
ATOM 1486 C CA . LEU A 1 197 ? -7.903 -5.940 -5.022 1.00 98.94 197 LEU A CA 1
ATOM 1487 C C . LEU A 1 197 ? -8.016 -4.789 -6.022 1.00 98.94 197 LEU A C 1
ATOM 1489 O O . LEU A 1 197 ? -8.822 -4.832 -6.953 1.00 98.94 197 LEU A O 1
ATOM 1493 N N . ILE A 1 198 ? -7.208 -3.752 -5.818 1.00 98.81 198 ILE A N 1
ATOM 1494 C CA . ILE A 1 198 ? -7.249 -2.524 -6.608 1.00 98.81 198 ILE A CA 1
ATOM 1495 C C . ILE A 1 198 ? -6.224 -2.606 -7.737 1.00 98.81 198 ILE A C 1
ATOM 1497 O O . ILE A 1 198 ? -5.014 -2.601 -7.516 1.00 98.81 198 ILE A O 1
ATOM 1501 N N . ASP A 1 199 ? -6.737 -2.690 -8.955 1.00 97.88 199 ASP A N 1
ATOM 1502 C CA . ASP A 1 199 ? -6.010 -2.823 -10.212 1.00 97.88 199 ASP A CA 1
ATOM 1503 C C . ASP A 1 199 ? -4.863 -3.857 -10.157 1.00 97.88 199 ASP A C 1
ATOM 1505 O O . ASP A 1 199 ? -3.698 -3.520 -10.398 1.00 97.88 199 ASP A O 1
ATOM 1509 N N . PRO A 1 200 ? -5.162 -5.117 -9.771 1.00 98.19 200 PRO A N 1
ATOM 1510 C CA . PRO A 1 200 ? -4.144 -6.132 -9.540 1.00 98.19 200 PRO A CA 1
ATOM 1511 C C . PRO A 1 200 ? -3.341 -6.433 -10.805 1.00 98.19 200 PRO A C 1
ATOM 1513 O O . PRO A 1 200 ? -3.881 -6.631 -11.890 1.00 98.19 200 PRO A O 1
ATOM 1516 N N . VAL A 1 201 ? -2.023 -6.573 -10.670 1.00 96.00 201 VAL A N 1
ATOM 1517 C CA . VAL A 1 201 ? -1.170 -6.984 -11.796 1.00 96.00 201 VAL A CA 1
ATOM 1518 C C . VAL A 1 201 ? -1.225 -8.508 -11.944 1.00 96.00 201 VAL A C 1
ATOM 1520 O O . VAL A 1 201 ? -0.289 -9.236 -11.614 1.00 96.00 201 VAL A O 1
ATOM 1523 N N . ILE A 1 202 ? -2.365 -8.995 -12.431 1.00 96.75 202 ILE A N 1
ATOM 1524 C CA . ILE A 1 202 ? -2.619 -10.400 -12.751 1.00 96.75 202 ILE A CA 1
ATOM 1525 C C . ILE A 1 202 ? -3.069 -10.464 -14.209 1.00 96.75 202 ILE A C 1
ATOM 1527 O O . ILE A 1 202 ? -4.171 -10.044 -14.557 1.00 96.75 202 ILE A O 1
ATOM 1531 N N . ARG A 1 203 ? -2.177 -10.949 -15.073 1.00 94.12 203 ARG A N 1
ATOM 1532 C CA . ARG A 1 203 ? -2.353 -10.988 -16.529 1.00 94.12 203 ARG A CA 1
ATOM 1533 C C . ARG A 1 203 ? -2.842 -12.360 -16.990 1.00 94.12 203 ARG A C 1
ATOM 1535 O O . ARG A 1 203 ? -2.955 -13.288 -16.191 1.00 94.12 203 ARG A O 1
ATOM 1542 N N . GLN A 1 204 ? -3.097 -12.491 -18.290 1.00 93.25 204 GLN A N 1
ATOM 1543 C CA . GLN A 1 204 ? -3.343 -13.784 -18.931 1.00 93.25 204 GLN A CA 1
ATOM 1544 C C . GLN A 1 204 ? -2.211 -14.775 -18.631 1.00 93.25 204 GLN A C 1
ATOM 1546 O O . GLN A 1 204 ? -1.036 -14.393 -18.562 1.00 93.25 204 GLN A O 1
ATOM 1551 N N . GLN A 1 205 ? -2.576 -16.039 -18.421 1.00 93.56 205 GLN A N 1
ATOM 1552 C CA . GLN A 1 205 ? -1.682 -17.071 -17.900 1.00 93.56 205 GLN A CA 1
ATOM 1553 C C . GLN A 1 205 ? -0.452 -17.296 -18.797 1.00 93.56 205 GLN A C 1
ATOM 1555 O O . GLN A 1 205 ? 0.645 -17.569 -18.308 1.00 93.56 205 GLN A O 1
ATOM 1560 N N . GLU A 1 206 ? -0.610 -17.109 -20.104 1.00 93.81 206 GLU A N 1
ATOM 1561 C CA . GLU A 1 206 ? 0.410 -17.311 -21.133 1.00 93.81 206 GLU A CA 1
ATOM 1562 C C . GLU A 1 206 ? 1.540 -16.274 -21.069 1.00 93.81 206 GLU A C 1
ATOM 1564 O O . GLU A 1 206 ? 2.606 -16.489 -21.645 1.00 93.81 206 GLU A O 1
ATOM 1569 N N . ILE A 1 207 ? 1.343 -15.153 -20.362 1.00 91.00 207 ILE A N 1
ATOM 1570 C CA . ILE A 1 207 ? 2.373 -14.114 -20.218 1.00 91.00 207 ILE A CA 1
ATOM 1571 C C . ILE A 1 207 ? 3.474 -14.540 -19.235 1.00 91.00 207 ILE A C 1
ATOM 1573 O O . ILE A 1 207 ? 4.589 -14.021 -19.309 1.00 91.00 207 ILE A O 1
ATOM 1577 N N . TYR A 1 208 ? 3.210 -15.498 -18.341 1.00 95.25 208 TYR A N 1
ATOM 1578 C CA . TYR A 1 208 ? 4.131 -15.884 -17.267 1.00 95.25 208 TYR A CA 1
ATOM 1579 C C . TYR A 1 208 ? 5.225 -16.874 -17.702 1.00 95.25 208 TYR A C 1
ATOM 1581 O O . TYR A 1 208 ? 5.397 -17.940 -17.110 1.00 95.25 208 TYR A O 1
ATOM 1589 N N . VAL A 1 209 ? 5.952 -16.541 -18.768 1.00 95.31 209 VAL A N 1
ATOM 1590 C CA . VAL A 1 209 ? 6.937 -17.429 -19.411 1.00 95.31 209 VAL A CA 1
ATOM 1591 C C . VAL A 1 209 ? 8.375 -16.913 -19.338 1.00 95.31 209 VAL A C 1
ATOM 1593 O O . VAL A 1 209 ? 9.298 -17.623 -19.733 1.00 95.31 209 VAL A O 1
ATOM 1596 N N . GLY A 1 210 ? 8.603 -15.693 -18.844 1.00 93.06 210 GLY A N 1
ATOM 1597 C CA . GLY A 1 210 ? 9.929 -15.076 -18.862 1.00 93.06 210 GLY A CA 1
ATOM 1598 C C . GLY A 1 210 ? 9.939 -13.618 -18.398 1.00 93.06 210 GLY A C 1
ATOM 1599 O O . GLY A 1 210 ? 8.894 -13.070 -18.064 1.00 93.06 210 GLY A O 1
ATOM 1600 N N . PRO A 1 211 ? 11.115 -12.971 -18.362 1.00 91.00 211 PRO A N 1
ATOM 1601 C CA . PRO A 1 211 ? 11.232 -11.608 -17.860 1.00 91.00 211 PRO A CA 1
ATOM 1602 C C . PRO A 1 211 ? 10.388 -10.632 -18.686 1.00 91.00 211 PRO A C 1
ATOM 1604 O O . PRO A 1 211 ? 10.379 -10.669 -19.922 1.00 91.00 211 PRO A O 1
ATOM 1607 N N . PHE A 1 212 ? 9.692 -9.734 -17.994 1.00 87.06 212 PHE A N 1
ATOM 1608 C CA . PHE A 1 212 ? 8.921 -8.670 -18.613 1.00 87.06 212 PHE A CA 1
ATOM 1609 C C . PHE A 1 212 ? 9.864 -7.649 -19.252 1.00 87.06 212 PHE A C 1
ATOM 1611 O O . PHE A 1 212 ? 10.708 -7.039 -18.595 1.00 87.06 212 PHE A O 1
ATOM 1618 N N . LYS A 1 213 ? 9.699 -7.428 -20.556 1.00 80.88 213 LYS A N 1
ATOM 1619 C CA . LYS A 1 213 ? 10.458 -6.423 -21.304 1.00 80.88 213 LYS A CA 1
ATOM 1620 C C . LYS A 1 213 ? 9.630 -5.143 -21.370 1.00 80.88 213 LYS A C 1
ATOM 1622 O O . LYS A 1 213 ? 8.500 -5.183 -21.838 1.00 80.88 213 LYS A O 1
ATOM 1627 N N . GLY A 1 214 ? 10.195 -4.012 -20.949 1.00 70.44 214 GLY A N 1
ATOM 1628 C CA . GLY A 1 214 ? 9.535 -2.707 -21.092 1.00 70.44 214 GLY A CA 1
ATOM 1629 C C . GLY A 1 214 ? 9.727 -1.741 -19.928 1.00 70.44 214 GLY A C 1
ATOM 1630 O O . GLY A 1 214 ? 9.379 -0.578 -20.068 1.00 70.44 214 GLY A O 1
ATOM 1631 N N . ALA A 1 215 ? 10.308 -2.176 -18.808 1.00 72.44 215 ALA A N 1
ATOM 1632 C CA . ALA A 1 215 ? 10.543 -1.325 -17.638 1.00 72.44 215 ALA A CA 1
ATOM 1633 C C . ALA A 1 215 ? 12.000 -0.843 -17.500 1.00 72.44 215 ALA A C 1
ATOM 1635 O O . ALA A 1 215 ? 12.368 -0.264 -16.483 1.00 72.44 215 ALA A O 1
ATOM 1636 N N . GLN A 1 216 ? 12.854 -1.026 -18.515 1.00 75.25 216 GLN A N 1
ATOM 1637 C CA . GLN A 1 216 ? 14.289 -0.706 -18.405 1.00 75.25 216 GLN A CA 1
ATOM 1638 C C . GLN A 1 216 ? 14.560 0.793 -18.192 1.00 75.25 216 GLN A C 1
ATOM 1640 O O . GLN A 1 216 ? 15.614 1.177 -17.686 1.00 75.25 216 GLN A O 1
ATOM 1645 N N . PHE A 1 217 ? 13.613 1.656 -18.570 1.00 77.75 217 PHE A N 1
ATOM 1646 C CA . PHE A 1 217 ? 13.703 3.094 -18.320 1.00 77.75 217 PHE A CA 1
ATOM 1647 C C . PHE A 1 217 ? 13.573 3.440 -16.829 1.00 77.75 217 PHE A C 1
ATOM 1649 O O . PHE A 1 217 ? 14.097 4.471 -16.410 1.00 77.75 217 PHE A O 1
ATOM 1656 N N . VAL A 1 218 ? 12.931 2.579 -16.027 1.00 84.38 218 VAL A N 1
ATOM 1657 C CA . VAL A 1 218 ? 12.768 2.766 -14.579 1.00 84.38 218 VAL A CA 1
ATOM 1658 C C . VAL A 1 218 ? 14.131 2.853 -13.902 1.00 84.38 218 VAL A C 1
ATOM 1660 O O . VAL A 1 218 ? 14.353 3.769 -13.120 1.00 84.38 218 VAL A O 1
ATOM 1663 N N . ALA A 1 219 ? 15.094 2.022 -14.314 1.00 85.62 219 ALA A N 1
ATOM 1664 C CA . ALA A 1 219 ? 16.462 2.038 -13.791 1.00 85.62 219 ALA A CA 1
ATOM 1665 C C . ALA A 1 219 ? 17.203 3.374 -14.012 1.00 85.62 219 ALA A C 1
ATOM 1667 O O . ALA A 1 219 ? 18.224 3.627 -13.376 1.00 85.62 219 ALA A O 1
ATOM 1668 N N . ARG A 1 220 ? 16.708 4.234 -14.914 1.00 88.06 220 ARG A N 1
ATOM 1669 C CA . ARG A 1 220 ? 17.278 5.557 -15.222 1.00 88.06 220 ARG A CA 1
ATOM 1670 C C . ARG A 1 220 ? 16.533 6.705 -14.540 1.00 88.06 220 ARG A C 1
ATOM 1672 O O . ARG A 1 220 ? 16.870 7.865 -14.781 1.00 88.06 220 ARG A O 1
ATOM 1679 N N . ARG A 1 221 ? 15.506 6.417 -13.729 1.00 90.44 221 ARG A N 1
ATOM 1680 C CA . ARG A 1 221 ? 14.779 7.450 -12.985 1.00 90.44 221 ARG A CA 1
ATOM 1681 C C . ARG A 1 221 ? 15.733 8.189 -12.054 1.00 90.44 221 ARG A C 1
ATOM 1683 O O . ARG A 1 221 ? 16.659 7.617 -11.480 1.00 90.44 221 ARG A O 1
ATOM 1690 N N . ARG A 1 222 ? 15.484 9.489 -11.903 1.00 95.00 222 ARG A N 1
ATOM 1691 C CA . ARG A 1 222 ? 16.226 10.341 -10.978 1.00 95.00 222 ARG A CA 1
ATOM 1692 C C . ARG A 1 222 ? 16.065 9.808 -9.552 1.00 95.00 222 ARG A C 1
ATOM 1694 O O . ARG A 1 222 ? 14.954 9.787 -9.035 1.00 95.00 222 ARG A O 1
ATOM 1701 N N . ASN A 1 223 ? 17.179 9.403 -8.944 1.00 96.81 223 ASN A N 1
ATOM 1702 C CA . ASN A 1 223 ? 17.194 8.883 -7.577 1.00 96.81 223 ASN A CA 1
ATOM 1703 C C . ASN A 1 223 ? 17.419 9.975 -6.524 1.00 96.81 223 ASN A C 1
ATOM 1705 O O . ASN A 1 223 ? 16.873 9.872 -5.439 1.00 96.81 223 ASN A O 1
ATOM 1709 N N . HIS A 1 224 ? 18.214 11.003 -6.835 1.00 97.75 224 HIS A N 1
ATOM 1710 C CA . HIS A 1 224 ? 18.646 12.007 -5.858 1.00 97.75 224 HIS A CA 1
ATOM 1711 C C . HIS A 1 224 ? 17.811 13.288 -5.917 1.00 97.75 224 HIS A C 1
ATOM 1713 O O . HIS A 1 224 ? 17.597 13.848 -7.001 1.00 97.75 224 HIS A O 1
ATOM 1719 N N . TRP A 1 225 ? 17.430 13.783 -4.742 1.00 97.44 225 TRP A N 1
ATOM 1720 C CA . TRP A 1 225 ? 16.577 14.955 -4.541 1.00 97.44 225 TRP A CA 1
ATOM 1721 C C . TRP A 1 225 ? 17.156 15.856 -3.454 1.00 97.44 225 TRP A C 1
ATOM 1723 O O . TRP A 1 225 ? 17.759 15.373 -2.494 1.00 97.44 225 TRP A O 1
ATOM 1733 N N . SER A 1 226 ? 16.993 17.170 -3.598 1.00 96.75 226 SER A N 1
ATOM 1734 C CA . SER A 1 226 ? 17.449 18.115 -2.568 1.00 96.75 226 SER A CA 1
ATOM 1735 C C . SER A 1 226 ? 16.490 18.151 -1.375 1.00 96.75 226 SER A C 1
ATOM 1737 O O . SER A 1 226 ? 16.927 18.314 -0.236 1.00 96.75 226 SER A O 1
ATOM 1739 N N . SER A 1 227 ? 15.195 17.954 -1.631 1.00 91.94 227 SER A N 1
ATOM 1740 C CA . SER A 1 227 ? 14.133 17.878 -0.630 1.00 91.94 227 SER A CA 1
ATOM 1741 C C . SER A 1 227 ? 12.896 17.152 -1.184 1.00 91.94 227 SER A C 1
ATOM 1743 O O . SER A 1 227 ? 12.735 17.053 -2.405 1.00 91.94 227 SER A O 1
ATOM 1745 N N . PRO A 1 228 ? 11.987 16.689 -0.309 1.00 87.81 228 PRO A N 1
ATOM 1746 C CA . PRO A 1 228 ? 10.657 16.239 -0.717 1.00 87.81 228 PRO A CA 1
ATOM 1747 C C . PRO A 1 228 ? 9.852 17.279 -1.508 1.00 87.81 228 PRO A C 1
ATOM 1749 O O . PRO A 1 228 ? 9.180 16.921 -2.473 1.00 87.81 228 PRO A O 1
ATOM 1752 N N . GLU A 1 229 ? 9.943 18.567 -1.153 1.00 91.31 229 GLU A N 1
ATOM 1753 C CA . GLU A 1 229 ? 9.228 19.634 -1.874 1.00 91.31 229 GLU A CA 1
ATOM 1754 C C . GLU A 1 229 ? 9.753 19.777 -3.309 1.00 91.31 229 GLU A C 1
ATOM 1756 O O . GLU A 1 229 ? 8.963 19.892 -4.237 1.00 91.31 229 GLU A O 1
ATOM 1761 N N . GLU A 1 230 ? 11.067 19.661 -3.526 1.00 96.69 230 GLU A N 1
ATOM 1762 C CA . GLU A 1 230 ? 11.646 19.683 -4.876 1.00 96.69 230 GLU A CA 1
ATOM 1763 C C . GLU A 1 230 ? 11.157 18.500 -5.730 1.00 96.69 230 GLU A C 1
ATOM 1765 O O . GLU A 1 230 ? 10.872 18.649 -6.922 1.00 96.69 230 GLU A O 1
ATOM 1770 N N . MET A 1 231 ? 11.003 17.322 -5.116 1.00 97.44 231 MET A N 1
ATOM 1771 C CA . MET A 1 231 ? 10.412 16.152 -5.770 1.00 97.44 231 MET A CA 1
ATOM 1772 C C . MET A 1 231 ? 8.935 16.376 -6.115 1.00 97.44 231 MET A C 1
ATOM 1774 O O . MET A 1 231 ? 8.521 16.077 -7.238 1.00 97.44 231 MET A O 1
ATOM 1778 N N . PHE A 1 232 ? 8.160 16.947 -5.189 1.00 94.81 232 PHE A N 1
ATOM 1779 C CA . PHE A 1 232 ? 6.761 17.317 -5.403 1.00 94.81 232 PHE A CA 1
ATOM 1780 C C . PHE A 1 232 ? 6.605 18.321 -6.550 1.00 94.81 232 PHE A C 1
ATOM 1782 O O . PHE A 1 232 ? 5.853 18.060 -7.491 1.00 94.81 232 PHE A O 1
ATOM 1789 N N . GLU A 1 233 ? 7.360 19.421 -6.532 1.00 96.25 233 GLU A N 1
ATOM 1790 C CA . GLU A 1 233 ? 7.324 20.452 -7.572 1.00 96.25 233 GLU A CA 1
ATOM 1791 C C . GLU A 1 233 ? 7.668 19.888 -8.953 1.00 96.25 233 GLU A C 1
ATOM 1793 O O . GLU A 1 233 ? 7.028 20.226 -9.949 1.00 96.25 233 GLU A O 1
ATOM 1798 N N . ASN A 1 234 ? 8.642 18.977 -9.019 1.00 97.25 234 ASN A N 1
ATOM 1799 C CA . ASN A 1 234 ? 9.021 18.327 -10.265 1.00 97.25 234 ASN A CA 1
ATOM 1800 C C . ASN A 1 234 ? 7.936 17.370 -10.802 1.00 97.25 234 ASN A C 1
ATOM 1802 O O . ASN A 1 234 ? 7.907 17.119 -12.011 1.00 97.25 234 ASN A O 1
ATOM 1806 N N . PHE A 1 235 ? 7.076 16.811 -9.947 1.00 97.00 235 PHE A N 1
ATOM 1807 C CA . PHE A 1 235 ? 6.069 15.818 -10.337 1.00 97.00 235 PHE A CA 1
ATOM 1808 C C . PHE A 1 235 ? 4.655 16.361 -10.518 1.00 97.00 235 PHE A C 1
ATOM 1810 O O . PHE A 1 235 ? 3.961 15.835 -11.381 1.00 97.00 235 PHE A O 1
ATOM 1817 N N . GLN A 1 236 ? 4.234 17.390 -9.780 1.00 95.25 236 GLN A N 1
ATOM 1818 C CA . GLN A 1 236 ? 2.819 17.784 -9.663 1.00 95.25 236 GLN A CA 1
ATOM 1819 C C . GLN A 1 236 ? 2.080 18.034 -10.988 1.00 95.25 236 GLN A C 1
ATOM 1821 O O . GLN A 1 236 ? 0.890 17.761 -11.067 1.00 95.25 236 GLN A O 1
ATOM 1826 N N . ASP A 1 237 ? 2.772 18.480 -12.040 1.00 95.50 237 ASP A N 1
ATOM 1827 C CA . ASP A 1 237 ? 2.165 18.748 -13.354 1.00 95.50 237 ASP A CA 1
ATOM 1828 C C . ASP A 1 237 ? 2.469 17.660 -14.401 1.00 95.50 237 ASP A C 1
ATOM 1830 O O . ASP A 1 237 ? 2.104 17.772 -15.574 1.00 95.50 237 ASP A O 1
ATOM 1834 N N . ARG A 1 238 ? 3.161 16.582 -14.009 1.00 93.88 238 ARG A N 1
ATOM 1835 C CA . ARG A 1 238 ? 3.594 15.507 -14.910 1.00 93.88 238 ARG A CA 1
ATOM 1836 C C . ARG A 1 238 ? 2.743 14.266 -14.728 1.00 93.88 238 ARG A C 1
ATOM 1838 O O . ARG A 1 238 ? 2.481 13.825 -13.620 1.00 93.88 238 ARG A O 1
ATOM 1845 N N . GLN A 1 239 ? 2.378 13.638 -15.837 1.00 90.06 239 GLN A N 1
ATOM 1846 C CA . GLN A 1 239 ? 1.717 12.336 -15.805 1.00 90.06 239 GLN A CA 1
ATOM 1847 C C . GLN A 1 239 ? 2.677 11.248 -15.271 1.00 90.06 239 GLN A C 1
ATOM 1849 O O . GLN A 1 239 ? 3.859 11.271 -15.630 1.00 90.06 239 GLN A O 1
ATOM 1854 N N . PRO A 1 240 ? 2.196 10.287 -14.458 1.00 91.00 240 PRO A N 1
ATOM 1855 C CA . PRO A 1 240 ? 0.807 10.138 -14.001 1.00 91.00 240 PRO A CA 1
ATOM 1856 C C . PRO A 1 240 ? 0.428 11.027 -12.798 1.00 91.00 240 PRO A C 1
ATOM 1858 O O . PRO A 1 240 ? -0.748 11.198 -12.526 1.00 91.00 240 PRO A O 1
ATOM 1861 N N . PHE A 1 241 ? 1.388 11.630 -12.098 1.00 95.56 241 PHE A N 1
ATOM 1862 C CA . PHE A 1 241 ? 1.164 12.361 -10.840 1.00 95.56 241 PHE A CA 1
ATOM 1863 C C . PHE A 1 241 ? 0.197 13.549 -10.934 1.00 95.56 241 PHE A C 1
ATOM 1865 O O . PHE A 1 241 ? -0.444 13.887 -9.947 1.00 95.56 241 PHE A O 1
ATOM 1872 N N . ALA A 1 242 ? 0.048 14.153 -12.112 1.00 95.12 242 ALA A N 1
ATOM 1873 C CA . ALA A 1 242 ? -0.887 15.254 -12.339 1.00 95.12 242 ALA A CA 1
ATOM 1874 C C . ALA A 1 242 ? -2.367 14.888 -12.121 1.00 95.12 242 ALA A C 1
ATOM 1876 O O . ALA A 1 242 ? -3.191 15.790 -11.991 1.00 95.12 242 ALA A O 1
ATOM 1877 N N . THR A 1 243 ? -2.725 13.597 -12.110 1.00 95.31 243 THR A N 1
ATOM 1878 C CA . THR A 1 243 ? -4.089 13.138 -11.783 1.00 95.31 243 THR A CA 1
ATOM 1879 C C . THR A 1 243 ? -4.255 12.726 -10.324 1.00 95.31 243 THR A C 1
ATOM 1881 O O . THR A 1 243 ? -5.376 12.459 -9.900 1.00 95.31 243 THR A O 1
ATOM 1884 N N . TRP A 1 244 ? -3.170 12.657 -9.552 1.00 97.38 244 TRP A N 1
ATOM 1885 C CA . TRP A 1 244 ? -3.236 12.227 -8.161 1.00 97.38 244 TRP A CA 1
ATOM 1886 C C . TRP A 1 244 ? -3.862 13.311 -7.288 1.00 97.38 244 TRP A C 1
ATOM 1888 O O . TRP A 1 244 ? -3.688 14.512 -7.522 1.00 97.38 244 TRP A O 1
ATOM 1898 N N . ASP A 1 245 ? -4.535 12.879 -6.226 1.00 95.75 245 ASP A N 1
ATOM 1899 C CA . ASP A 1 245 ? -4.851 13.746 -5.108 1.00 95.75 245 ASP A CA 1
ATOM 1900 C C . ASP A 1 245 ? -3.566 14.431 -4.616 1.00 95.75 245 ASP A C 1
ATOM 1902 O O . ASP A 1 245 ? -2.507 13.810 -4.448 1.00 95.75 245 ASP A O 1
ATOM 1906 N N . ARG A 1 246 ? -3.651 15.749 -4.410 1.00 86.69 246 ARG A N 1
ATOM 1907 C CA . ARG A 1 246 ? -2.466 16.566 -4.123 1.00 86.69 246 ARG A CA 1
ATOM 1908 C C . ARG A 1 246 ? -1.812 16.167 -2.810 1.00 86.69 246 ARG A C 1
ATOM 1910 O O . ARG A 1 246 ? -0.589 16.258 -2.711 1.00 86.69 246 ARG A O 1
ATOM 1917 N N . GLN A 1 247 ? -2.597 15.757 -1.815 1.00 86.06 247 GLN A N 1
ATOM 1918 C CA . GLN A 1 247 ? -2.049 15.337 -0.537 1.00 86.06 247 GLN A CA 1
ATOM 1919 C C . GLN A 1 247 ? -1.414 13.952 -0.654 1.00 86.06 247 GLN A C 1
ATOM 1921 O O . GLN A 1 247 ? -0.306 13.776 -0.159 1.00 86.06 247 GLN A O 1
ATOM 1926 N N . VAL A 1 248 ? -2.014 13.018 -1.401 1.00 90.06 248 VAL A N 1
ATOM 1927 C CA . VAL A 1 248 ? -1.371 11.720 -1.681 1.00 90.06 248 VAL A CA 1
ATOM 1928 C C . VAL A 1 248 ? -0.021 11.898 -2.384 1.00 90.06 248 VAL A C 1
ATOM 1930 O O . VAL A 1 248 ? 0.950 11.228 -2.032 1.00 90.06 248 VAL A O 1
ATOM 1933 N N . LEU A 1 249 ? 0.085 12.823 -3.345 1.00 96.56 249 LEU A N 1
ATOM 1934 C CA . LEU A 1 249 ? 1.365 13.126 -3.992 1.00 96.56 249 LEU A CA 1
ATOM 1935 C C . LEU A 1 249 ? 2.385 13.736 -3.017 1.00 96.56 249 LEU A C 1
ATOM 1937 O O . LEU A 1 249 ? 3.565 13.392 -3.077 1.00 96.56 249 LEU A O 1
ATOM 1941 N N . ARG A 1 250 ? 1.953 14.618 -2.106 1.00 88.56 250 ARG A N 1
ATOM 1942 C CA . ARG A 1 250 ? 2.830 15.138 -1.043 1.00 88.56 250 ARG A CA 1
ATOM 1943 C C . ARG A 1 250 ? 3.328 14.013 -0.140 1.00 88.56 250 ARG A C 1
ATOM 1945 O O . ARG A 1 250 ? 4.531 13.928 0.087 1.00 88.56 250 ARG A O 1
ATOM 1952 N N . ASP A 1 251 ? 2.439 13.122 0.291 1.00 86.44 251 ASP A N 1
ATOM 1953 C CA . ASP A 1 251 ? 2.781 11.973 1.134 1.00 86.44 251 ASP A CA 1
ATOM 1954 C C . ASP A 1 251 ? 3.757 11.026 0.406 1.00 86.44 251 ASP A C 1
ATOM 1956 O O . ASP A 1 251 ? 4.719 10.538 1.003 1.00 86.44 251 ASP A O 1
ATOM 1960 N N . TYR A 1 252 ? 3.571 10.820 -0.905 1.00 97.00 252 TYR A N 1
ATOM 1961 C CA . TYR A 1 252 ? 4.500 10.058 -1.746 1.00 97.00 252 TYR A CA 1
ATOM 1962 C C . TYR A 1 252 ? 5.907 10.668 -1.778 1.00 97.00 252 TYR A C 1
ATOM 1964 O O . TYR A 1 252 ? 6.897 9.953 -1.635 1.00 97.00 252 TYR A O 1
ATOM 1972 N N . CYS A 1 253 ? 6.025 11.985 -1.945 1.00 94.44 253 CYS A N 1
ATOM 1973 C CA . CYS A 1 253 ? 7.328 12.650 -1.978 1.00 94.44 253 CYS A CA 1
ATOM 1974 C C . CYS A 1 253 ? 7.993 12.709 -0.593 1.00 94.44 253 CYS A C 1
ATOM 1976 O O . CYS A 1 253 ? 9.204 12.523 -0.488 1.00 94.44 253 CYS A O 1
ATOM 1978 N N . GLU A 1 254 ? 7.218 12.937 0.469 1.00 89.19 254 GLU A N 1
ATOM 1979 C CA . GLU A 1 254 ? 7.716 13.047 1.846 1.00 89.19 254 GLU A CA 1
ATOM 1980 C C . GLU A 1 254 ? 8.237 11.706 2.375 1.00 89.19 254 GLU A C 1
ATOM 1982 O O . GLU A 1 254 ? 9.351 11.606 2.895 1.00 89.19 254 GLU A O 1
ATOM 1987 N N . TYR A 1 255 ? 7.449 10.642 2.220 1.00 92.19 255 TYR A N 1
ATOM 1988 C CA . TYR A 1 255 ? 7.772 9.336 2.792 1.00 92.19 255 TYR A CA 1
ATOM 1989 C C . TYR A 1 255 ? 8.486 8.406 1.799 1.00 92.19 255 TYR A C 1
ATOM 1991 O O . TYR A 1 255 ? 9.155 7.449 2.208 1.00 92.19 255 TYR A O 1
ATOM 1999 N N . GLY A 1 256 ? 8.447 8.724 0.505 1.00 95.50 256 GLY A N 1
ATOM 2000 C CA . GLY A 1 256 ? 9.147 8.007 -0.561 1.00 95.50 256 GLY A CA 1
ATOM 2001 C C . GLY A 1 256 ? 10.637 8.317 -0.667 1.00 95.50 256 GLY A C 1
ATOM 2002 O O . GLY A 1 256 ? 11.302 7.769 -1.545 1.00 95.50 256 GLY A O 1
ATOM 2003 N N . LEU A 1 257 ? 11.177 9.140 0.232 1.00 95.56 257 LEU A N 1
ATOM 2004 C CA . LEU A 1 257 ? 12.588 9.508 0.294 1.00 95.56 257 LEU A CA 1
ATOM 2005 C C . LEU A 1 257 ? 13.253 9.023 1.585 1.00 95.56 257 LEU A C 1
ATOM 2007 O O . LEU A 1 257 ? 12.618 8.974 2.638 1.00 95.56 257 LEU A O 1
ATOM 2011 N N . VAL A 1 258 ? 14.539 8.676 1.517 1.00 93.56 258 VAL A N 1
ATOM 2012 C CA . VAL A 1 258 ? 15.400 8.409 2.681 1.00 93.56 258 VAL A CA 1
ATOM 2013 C C . VAL A 1 258 ? 16.632 9.321 2.652 1.00 93.56 258 VAL A C 1
ATOM 2015 O O . VAL A 1 258 ? 17.072 9.699 1.563 1.00 93.56 258 VAL A O 1
ATOM 2018 N N . PRO A 1 259 ? 17.197 9.700 3.814 1.00 93.25 259 PRO A N 1
ATOM 2019 C CA . PRO A 1 259 ? 18.394 10.535 3.855 1.00 93.25 259 PRO A CA 1
ATOM 2020 C C . PRO A 1 259 ? 19.584 9.884 3.142 1.00 93.25 259 PRO A C 1
ATOM 2022 O O . PRO A 1 259 ? 19.848 8.696 3.327 1.00 93.25 259 PRO A O 1
ATOM 2025 N N . ALA A 1 260 ? 20.323 10.686 2.379 1.00 93.38 260 ALA A N 1
ATOM 2026 C CA . ALA A 1 260 ? 21.593 10.315 1.759 1.00 93.38 260 ALA A CA 1
ATOM 2027 C C . ALA A 1 260 ? 22.738 11.183 2.317 1.00 93.38 260 ALA A C 1
ATOM 2029 O O . ALA A 1 260 ? 22.512 12.082 3.126 1.00 93.38 260 ALA A O 1
ATOM 2030 N N . ASN A 1 261 ? 23.980 10.947 1.868 1.00 90.62 261 ASN A N 1
ATOM 2031 C CA . ASN A 1 261 ? 25.142 11.763 2.268 1.00 90.62 261 ASN A CA 1
ATOM 2032 C C . ASN A 1 261 ? 24.919 13.267 2.023 1.00 90.62 261 ASN A C 1
ATOM 2034 O O . ASN A 1 261 ? 25.392 14.102 2.791 1.00 90.62 261 ASN A O 1
ATOM 2038 N N . SER A 1 262 ? 24.194 13.607 0.956 1.00 92.62 262 SER A N 1
ATOM 2039 C CA . SER A 1 262 ? 23.652 14.939 0.712 1.00 92.62 262 SER A CA 1
ATOM 2040 C C . SER A 1 262 ? 22.237 14.823 0.145 1.00 92.62 262 SER A C 1
ATOM 2042 O O . SER A 1 262 ? 21.999 14.098 -0.822 1.00 92.62 262 SER A O 1
ATOM 2044 N N . GLY A 1 263 ? 21.287 15.534 0.757 1.00 95.00 263 GLY A N 1
ATOM 2045 C CA . GLY A 1 263 ? 19.877 15.471 0.373 1.00 95.00 263 GLY A CA 1
ATOM 2046 C C . GLY A 1 263 ? 19.264 14.094 0.630 1.00 95.00 263 GLY A C 1
ATOM 2047 O O . GLY A 1 263 ? 19.437 13.511 1.703 1.00 95.00 263 GLY A O 1
ATOM 2048 N N . TYR A 1 264 ? 18.534 13.593 -0.361 1.00 98.06 264 TYR A N 1
ATOM 2049 C CA . TYR A 1 264 ? 17.712 12.396 -0.249 1.00 98.06 264 TYR A CA 1
ATOM 2050 C C . TYR A 1 264 ? 17.855 11.487 -1.465 1.00 98.06 264 TYR A C 1
ATOM 2052 O O . TYR A 1 264 ? 18.125 11.951 -2.575 1.00 98.06 264 TYR A O 1
ATOM 2060 N N . GLU A 1 265 ? 17.595 10.200 -1.259 1.00 98.00 265 GLU A N 1
ATOM 2061 C CA . GLU A 1 265 ? 17.419 9.210 -2.319 1.00 98.00 265 GLU A CA 1
ATOM 2062 C C . GLU A 1 265 ? 16.050 8.522 -2.234 1.00 98.00 265 GLU A C 1
ATOM 2064 O O . GLU A 1 265 ? 15.402 8.548 -1.185 1.00 98.00 265 GLU A O 1
ATOM 2069 N N . LEU A 1 266 ? 15.602 7.879 -3.317 1.00 98.31 266 LEU A N 1
ATOM 2070 C CA . LEU A 1 266 ? 14.338 7.145 -3.303 1.00 98.31 266 LEU A CA 1
ATOM 2071 C C . LEU A 1 266 ? 14.390 5.975 -2.314 1.00 98.31 266 LEU A C 1
ATOM 2073 O O . LEU A 1 266 ? 15.330 5.178 -2.266 1.00 98.31 266 LEU A O 1
ATOM 2077 N N . ALA A 1 267 ? 13.311 5.841 -1.551 1.00 97.69 267 ALA A N 1
ATOM 2078 C CA . ALA A 1 267 ? 13.087 4.755 -0.612 1.00 97.69 267 ALA A CA 1
ATOM 2079 C C . ALA A 1 267 ? 13.044 3.383 -1.314 1.00 97.69 267 ALA A C 1
ATOM 2081 O O . ALA A 1 267 ? 13.490 2.392 -0.733 1.00 97.69 267 ALA A O 1
ATOM 2082 N N . CYS A 1 268 ? 12.589 3.358 -2.571 1.00 98.06 268 CYS A N 1
ATOM 2083 C CA . CYS A 1 268 ? 12.744 2.253 -3.511 1.00 98.06 268 CYS A CA 1
ATOM 2084 C C . CYS A 1 268 ? 13.781 2.636 -4.585 1.00 98.06 268 CYS A C 1
ATOM 2086 O O . CYS A 1 268 ? 13.473 3.450 -5.460 1.00 98.06 268 CYS A O 1
ATOM 2088 N N . PRO A 1 269 ? 15.016 2.104 -4.527 1.00 97.19 269 PRO A N 1
ATOM 2089 C CA . PRO A 1 269 ? 16.040 2.432 -5.511 1.00 97.19 269 PRO A CA 1
ATOM 2090 C C . PRO A 1 269 ? 15.629 2.026 -6.939 1.00 97.19 269 PRO A C 1
ATOM 2092 O O . PRO A 1 269 ? 15.155 0.903 -7.129 1.00 97.19 269 PRO A O 1
ATOM 2095 N N . PRO A 1 270 ? 15.894 2.857 -7.968 1.00 97.00 270 PRO A N 1
ATOM 2096 C CA . PRO A 1 270 ? 15.486 2.585 -9.351 1.00 97.00 270 PRO A CA 1
ATOM 2097 C C . PRO A 1 270 ? 15.915 1.224 -9.914 1.00 97.00 270 PRO A C 1
ATOM 2099 O O . PRO A 1 270 ? 15.198 0.635 -10.719 1.00 97.00 270 PRO A O 1
ATOM 2102 N N . ALA A 1 271 ? 17.080 0.713 -9.504 1.00 95.75 271 ALA A N 1
ATOM 2103 C CA . ALA A 1 271 ? 17.566 -0.599 -9.933 1.00 95.75 271 ALA A CA 1
ATOM 2104 C C . ALA A 1 271 ? 16.715 -1.750 -9.368 1.00 95.75 271 ALA A C 1
ATOM 2106 O O . ALA A 1 271 ? 16.398 -2.684 -10.097 1.00 95.75 271 ALA A O 1
ATOM 2107 N N . ILE A 1 272 ? 16.303 -1.646 -8.099 1.00 97.25 272 ILE A N 1
ATOM 2108 C CA . ILE A 1 272 ? 15.408 -2.614 -7.452 1.00 97.25 272 ILE A CA 1
ATOM 2109 C C . ILE A 1 272 ? 14.016 -2.526 -8.082 1.00 97.25 272 ILE A C 1
ATOM 2111 O O . ILE A 1 272 ? 13.449 -3.548 -8.456 1.00 97.25 272 ILE A O 1
ATOM 2115 N N . GLU A 1 273 ? 13.486 -1.311 -8.262 1.00 97.12 273 GLU A N 1
ATOM 2116 C CA . GLU A 1 273 ? 12.185 -1.093 -8.910 1.00 97.12 273 GLU A CA 1
ATOM 2117 C C . GLU A 1 273 ? 12.149 -1.730 -10.314 1.00 97.12 273 GLU A C 1
ATOM 2119 O O . GLU A 1 273 ? 11.204 -2.441 -10.659 1.00 97.12 273 GLU A O 1
ATOM 2124 N N . ALA A 1 274 ? 13.204 -1.531 -11.110 1.00 95.88 274 ALA A N 1
ATOM 2125 C CA . ALA A 1 274 ? 13.318 -2.108 -12.446 1.00 95.88 274 ALA A CA 1
ATOM 2126 C C . ALA A 1 274 ? 13.369 -3.645 -12.431 1.00 95.88 274 ALA A C 1
ATOM 2128 O O . ALA A 1 274 ? 12.685 -4.276 -13.238 1.00 95.88 274 ALA A O 1
ATOM 2129 N N . GLU A 1 275 ? 14.130 -4.243 -11.510 1.00 96.12 275 GLU A N 1
ATOM 2130 C CA . GLU A 1 275 ? 14.210 -5.700 -11.359 1.00 96.12 275 GLU A CA 1
ATOM 2131 C C . GLU A 1 275 ? 12.850 -6.305 -10.976 1.00 96.12 275 GLU A C 1
ATOM 2133 O O . GLU A 1 275 ? 12.442 -7.333 -11.515 1.00 96.12 275 GLU A O 1
ATOM 2138 N N . ILE A 1 276 ? 12.100 -5.641 -10.092 1.00 97.25 276 ILE A N 1
ATOM 2139 C CA . ILE A 1 276 ? 10.755 -6.081 -9.703 1.00 97.25 276 ILE A CA 1
ATOM 2140 C C . ILE A 1 276 ? 9.824 -6.103 -10.914 1.00 97.25 276 ILE A C 1
ATOM 2142 O O . ILE A 1 276 ? 9.084 -7.073 -11.097 1.00 97.25 276 ILE A O 1
ATOM 2146 N N . TYR A 1 277 ? 9.854 -5.069 -11.758 1.00 95.38 277 TYR A N 1
ATOM 2147 C CA . TYR A 1 277 ? 9.065 -5.072 -12.988 1.00 95.38 277 TYR A CA 1
ATOM 2148 C C . TYR A 1 277 ? 9.497 -6.184 -13.943 1.00 95.38 277 TYR A C 1
ATOM 2150 O O . TYR A 1 277 ? 8.634 -6.889 -14.465 1.00 95.38 277 TYR A O 1
ATOM 2158 N N . GLU A 1 278 ? 10.803 -6.370 -14.150 1.00 94.81 278 GLU A N 1
ATOM 2159 C CA . GLU A 1 278 ? 11.351 -7.430 -15.003 1.00 94.81 278 GLU A CA 1
ATOM 2160 C C . GLU A 1 278 ? 10.905 -8.821 -14.528 1.00 94.81 278 GLU A C 1
ATOM 2162 O O . GLU A 1 278 ? 10.466 -9.651 -15.327 1.00 94.81 278 GLU A O 1
ATOM 2167 N N . ASN A 1 279 ? 10.898 -9.056 -13.219 1.00 96.69 279 ASN A N 1
ATOM 2168 C CA . ASN A 1 279 ? 10.503 -10.333 -12.635 1.00 96.69 279 ASN A CA 1
ATOM 2169 C C . ASN A 1 279 ? 8.979 -10.563 -12.617 1.00 96.69 279 ASN A C 1
ATOM 2171 O O . ASN A 1 279 ? 8.529 -11.672 -12.322 1.00 96.69 279 ASN A O 1
ATOM 2175 N N . GLY A 1 280 ? 8.168 -9.557 -12.962 1.00 94.81 280 GLY A N 1
ATOM 2176 C CA . GLY A 1 280 ? 6.706 -9.619 -12.880 1.00 94.81 280 GLY A CA 1
ATOM 2177 C C . GLY A 1 280 ? 6.019 -10.535 -13.888 1.00 94.81 280 GLY A C 1
ATOM 2178 O O . GLY A 1 280 ? 4.816 -10.758 -13.766 1.00 94.81 280 GLY A O 1
ATOM 2179 N N . ALA A 1 281 ? 6.737 -11.054 -14.888 1.00 94.44 281 ALA A N 1
ATOM 2180 C CA . ALA A 1 281 ? 6.234 -12.028 -15.865 1.00 94.44 281 ALA A CA 1
ATOM 2181 C C . ALA A 1 281 ? 6.971 -13.382 -15.808 1.00 94.44 281 ALA A C 1
ATOM 2183 O O . ALA A 1 281 ? 6.756 -14.249 -16.654 1.00 94.44 281 ALA A O 1
ATOM 2184 N N . LEU A 1 282 ? 7.826 -13.600 -14.805 1.00 97.00 282 LEU A N 1
ATOM 2185 C CA . LEU A 1 282 ? 8.447 -14.907 -14.602 1.00 97.00 282 LEU A CA 1
ATOM 2186 C C . LEU A 1 282 ? 7.405 -15.956 -14.163 1.00 97.00 282 LEU A C 1
ATOM 2188 O O . LEU A 1 282 ? 6.381 -15.590 -13.581 1.00 97.00 282 LEU A O 1
ATOM 2192 N N . PRO A 1 283 ? 7.664 -17.263 -14.367 1.00 97.50 283 PRO A N 1
ATOM 2193 C CA . PRO A 1 283 ? 6.732 -18.325 -13.979 1.00 97.50 283 PRO A CA 1
ATOM 2194 C C . PRO A 1 283 ? 6.306 -18.294 -12.507 1.00 97.50 283 PRO A C 1
ATOM 2196 O O . PRO A 1 283 ? 5.174 -18.633 -12.187 1.00 97.50 283 PRO A O 1
ATOM 2199 N N . ASN A 1 284 ? 7.174 -17.845 -11.599 1.00 96.00 284 ASN A N 1
ATOM 2200 C CA . ASN A 1 284 ? 6.844 -17.728 -10.178 1.00 96.00 284 ASN A CA 1
ATOM 2201 C C . ASN A 1 284 ? 5.884 -16.563 -9.861 1.00 96.00 284 ASN A C 1
ATOM 2203 O O . ASN A 1 284 ? 5.358 -16.507 -8.756 1.00 96.00 284 ASN A O 1
ATOM 2207 N N . ALA A 1 285 ? 5.657 -15.635 -10.793 1.00 97.56 285 ALA A N 1
ATOM 2208 C CA . ALA A 1 285 ? 4.633 -14.600 -10.667 1.00 97.56 285 ALA A CA 1
ATOM 2209 C C . ALA A 1 285 ? 3.231 -15.101 -11.078 1.00 97.56 285 ALA A C 1
ATOM 2211 O O . ALA A 1 285 ? 2.246 -14.398 -10.849 1.00 97.56 285 ALA A O 1
ATOM 2212 N N . ASN A 1 286 ? 3.122 -16.300 -11.665 1.00 98.12 286 ASN A N 1
ATOM 2213 C CA . ASN A 1 286 ? 1.846 -16.932 -11.988 1.00 98.12 286 ASN A CA 1
ATOM 2214 C C . ASN A 1 286 ? 1.179 -17.465 -10.713 1.00 98.12 286 ASN A C 1
ATOM 2216 O O . ASN A 1 286 ? 1.714 -18.372 -10.078 1.00 98.12 286 ASN A O 1
ATOM 2220 N N . ILE A 1 287 ? 0.009 -16.916 -10.374 1.00 98.38 287 ILE A N 1
ATOM 2221 C CA . ILE A 1 287 ? -0.714 -17.233 -9.133 1.00 98.38 287 ILE A CA 1
ATOM 2222 C C . ILE A 1 287 ? -2.124 -17.804 -9.358 1.00 98.38 287 ILE A C 1
ATOM 2224 O O . ILE A 1 287 ? -2.970 -17.747 -8.472 1.00 98.38 287 ILE A O 1
ATOM 2228 N N . TYR A 1 288 ? -2.420 -18.350 -10.544 1.00 98.44 288 TYR A N 1
ATOM 2229 C CA . TYR A 1 288 ? -3.753 -18.910 -10.848 1.00 98.44 288 TYR A CA 1
ATOM 2230 C C . TYR A 1 288 ? -4.137 -20.079 -9.932 1.00 98.44 288 TYR A C 1
ATOM 2232 O O . TYR A 1 288 ? -5.317 -20.286 -9.631 1.00 98.44 288 TYR A O 1
ATOM 2240 N N . ARG A 1 289 ? -3.139 -20.813 -9.426 1.00 97.94 289 ARG A N 1
ATOM 2241 C CA . ARG A 1 289 ? -3.355 -21.855 -8.420 1.00 97.94 289 ARG A CA 1
ATOM 2242 C C . ARG A 1 289 ? -3.834 -21.260 -7.094 1.00 97.94 289 ARG A C 1
ATOM 2244 O O . ARG A 1 289 ? -4.757 -21.797 -6.493 1.00 97.94 289 ARG A O 1
ATOM 2251 N N . GLU A 1 290 ? -3.213 -20.178 -6.644 1.00 98.56 290 GLU A N 1
ATOM 2252 C CA . GLU A 1 290 ? -3.556 -19.460 -5.418 1.00 98.56 290 GLU A CA 1
ATOM 2253 C C . GLU A 1 290 ? -4.921 -18.784 -5.549 1.00 98.56 290 GLU A C 1
ATOM 2255 O O . GLU A 1 290 ? -5.739 -18.918 -4.647 1.00 98.56 290 GLU A O 1
ATOM 2260 N N . ILE A 1 291 ? -5.211 -18.159 -6.697 1.00 98.56 291 ILE A N 1
ATOM 2261 C CA . ILE A 1 291 ? -6.530 -17.587 -7.012 1.00 98.56 291 ILE A CA 1
ATOM 2262 C C . ILE A 1 291 ? -7.641 -18.628 -6.803 1.00 98.56 291 ILE A C 1
ATOM 2264 O O . ILE A 1 291 ? -8.615 -18.357 -6.104 1.00 98.56 291 ILE A O 1
ATOM 2268 N N . SER A 1 292 ? -7.452 -19.842 -7.332 1.00 97.75 292 SER A N 1
ATOM 2269 C CA . SER A 1 292 ? -8.423 -20.940 -7.200 1.00 97.75 292 SER A CA 1
ATOM 2270 C C . SER A 1 292 ? -8.574 -21.450 -5.757 1.00 97.75 292 SER A C 1
ATOM 2272 O O . SER A 1 292 ? -9.567 -22.096 -5.427 1.00 97.75 292 SER A O 1
ATOM 2274 N N . ALA A 1 293 ? -7.581 -21.207 -4.895 1.00 97.62 293 ALA A N 1
ATOM 2275 C CA . ALA A 1 293 ? -7.586 -21.650 -3.503 1.00 97.62 293 ALA A CA 1
ATOM 2276 C C . ALA A 1 293 ? -8.286 -20.657 -2.558 1.00 97.62 293 ALA A C 1
ATOM 2278 O O . ALA A 1 293 ? -8.759 -21.069 -1.499 1.00 97.62 293 ALA A O 1
ATOM 2279 N N . VAL A 1 294 ? -8.391 -19.375 -2.924 1.00 98.38 294 VAL A N 1
ATOM 2280 C CA . VAL A 1 294 ? -9.023 -18.339 -2.091 1.00 98.38 294 VAL A CA 1
ATOM 2281 C C . VAL A 1 294 ? -10.533 -18.586 -1.971 1.00 98.38 294 VAL A C 1
ATOM 2283 O O . VAL A 1 294 ? -11.261 -18.529 -2.959 1.00 98.38 294 VAL A O 1
ATOM 2286 N N . GLN A 1 295 ? -10.997 -18.840 -0.741 1.00 97.44 295 GLN A N 1
ATOM 2287 C CA . GLN A 1 295 ? -12.412 -19.105 -0.413 1.00 97.44 295 GLN A CA 1
ATOM 2288 C C . GLN A 1 295 ? -13.154 -17.896 0.175 1.00 97.44 295 GLN A C 1
ATOM 2290 O O . GLN A 1 295 ? -14.363 -17.949 0.373 1.00 97.44 295 GLN A O 1
ATOM 2295 N N . ILE A 1 296 ? -12.447 -16.815 0.493 1.00 97.56 296 ILE A N 1
ATOM 2296 C CA . ILE A 1 296 ? -13.062 -15.577 0.982 1.00 97.56 296 ILE A CA 1
ATOM 2297 C C . ILE A 1 296 ? -13.480 -14.681 -0.195 1.00 97.56 296 ILE A C 1
ATOM 2299 O O . ILE A 1 296 ? -12.912 -14.811 -1.282 1.00 97.56 296 ILE A O 1
ATOM 2303 N N . PRO A 1 297 ? -14.440 -13.756 -0.008 1.00 98.25 297 PRO A N 1
ATOM 2304 C CA . PRO A 1 297 ? -14.819 -12.801 -1.045 1.00 98.25 297 PRO A CA 1
ATOM 2305 C C . PRO A 1 297 ? -13.635 -11.954 -1.536 1.00 98.25 297 PRO A C 1
ATOM 2307 O O . PRO A 1 297 ? -12.917 -11.345 -0.738 1.00 98.25 297 PRO A O 1
ATOM 2310 N N . ALA A 1 298 ? -13.463 -11.880 -2.857 1.00 98.69 298 ALA A N 1
ATOM 2311 C CA . ALA A 1 298 ? -12.496 -11.014 -3.524 1.00 98.69 298 ALA A CA 1
ATOM 2312 C C . ALA A 1 298 ? -13.201 -9.933 -4.361 1.00 98.69 298 ALA A C 1
ATOM 2314 O O . ALA A 1 298 ? -13.885 -10.206 -5.347 1.00 98.69 298 ALA A O 1
ATOM 2315 N N . HIS A 1 299 ? -13.003 -8.674 -3.995 1.00 98.75 299 HIS A N 1
ATOM 2316 C CA . HIS A 1 299 ? -13.559 -7.516 -4.681 1.00 98.75 299 HIS A CA 1
ATOM 2317 C C . HIS A 1 299 ? -12.490 -6.889 -5.571 1.00 98.75 299 HIS A C 1
ATOM 2319 O O . HIS A 1 299 ? -11.586 -6.209 -5.091 1.00 98.75 299 HIS A O 1
ATOM 2325 N N . ILE A 1 300 ? -12.579 -7.134 -6.875 1.00 98.81 300 ILE A N 1
ATOM 2326 C CA . ILE A 1 300 ? -11.666 -6.576 -7.870 1.00 98.81 300 ILE A CA 1
ATOM 2327 C C . ILE A 1 300 ? -12.219 -5.228 -8.326 1.00 98.81 300 ILE A C 1
ATOM 2329 O O . ILE A 1 300 ? -13.360 -5.129 -8.776 1.00 98.81 300 ILE A O 1
ATOM 2333 N N . VAL A 1 301 ? -11.401 -4.184 -8.217 1.00 98.50 301 VAL A N 1
ATOM 2334 C CA . VAL A 1 301 ? -11.717 -2.840 -8.709 1.00 98.50 301 VAL A CA 1
ATOM 2335 C C . VAL A 1 301 ? -10.583 -2.402 -9.610 1.00 98.50 301 VAL A C 1
ATOM 2337 O O . VAL A 1 301 ? -9.454 -2.285 -9.151 1.00 98.50 301 VAL A O 1
ATOM 2340 N N . ARG A 1 302 ? -10.855 -2.178 -10.892 1.00 97.25 302 ARG A N 1
ATOM 2341 C CA . ARG A 1 302 ? -9.805 -1.975 -11.893 1.00 97.25 302 ARG A CA 1
ATOM 2342 C C . ARG A 1 302 ? -10.118 -0.856 -12.869 1.00 97.25 302 ARG A C 1
ATOM 2344 O O . ARG A 1 302 ? -11.279 -0.560 -13.135 1.00 97.25 302 ARG A O 1
ATOM 2351 N N . ALA A 1 303 ? -9.075 -0.256 -13.425 1.00 95.12 303 ALA A N 1
ATOM 2352 C CA . ALA A 1 303 ? -9.189 0.748 -14.471 1.00 95.12 303 ALA A CA 1
ATOM 2353 C C . ALA A 1 303 ? -9.725 0.131 -15.774 1.00 95.12 303 ALA A C 1
ATOM 2355 O O . ALA A 1 303 ? -9.844 -1.096 -15.924 1.00 95.12 303 ALA A O 1
ATOM 2356 N N . ARG A 1 304 ? -10.013 0.973 -16.772 1.00 89.88 304 ARG A N 1
ATOM 2357 C CA . ARG A 1 304 ? -10.339 0.482 -18.120 1.00 89.88 304 ARG A CA 1
ATOM 2358 C C . ARG A 1 304 ? -9.216 -0.431 -18.651 1.00 89.88 304 ARG A C 1
ATOM 2360 O O . ARG A 1 304 ? -8.047 -0.109 -18.447 1.00 89.88 304 ARG A O 1
ATOM 2367 N N . PRO A 1 305 ? -9.520 -1.535 -19.361 1.00 83.12 305 PRO A N 1
ATOM 2368 C CA . PRO A 1 305 ? -8.488 -2.375 -19.968 1.00 83.12 305 PRO A CA 1
ATOM 2369 C C . PRO A 1 305 ? -7.556 -1.581 -20.888 1.00 83.12 305 PRO A C 1
ATOM 2371 O O . PRO A 1 305 ? -8.006 -0.688 -21.618 1.00 83.12 305 PRO A O 1
ATOM 2374 N N . VAL A 1 306 ? -6.274 -1.947 -20.878 1.00 73.81 306 VAL A N 1
ATOM 2375 C CA . VAL A 1 306 ? -5.277 -1.465 -21.841 1.00 73.81 306 VAL A CA 1
ATOM 2376 C C . VAL A 1 306 ? -5.701 -1.887 -23.250 1.00 73.81 306 VAL A C 1
ATOM 2378 O O . VAL A 1 306 ? -5.904 -3.073 -23.506 1.00 73.81 306 VAL A O 1
ATOM 2381 N N . ARG A 1 307 ? -5.849 -0.926 -24.168 1.00 67.44 307 ARG A N 1
ATOM 2382 C CA . ARG A 1 307 ? -6.166 -1.204 -25.584 1.00 67.44 307 ARG A CA 1
ATOM 2383 C C . ARG A 1 307 ? -4.926 -1.198 -26.475 1.00 67.44 307 ARG A C 1
ATOM 2385 O O . ARG A 1 307 ? -4.952 -1.792 -27.548 1.00 67.44 307 ARG A O 1
ATOM 2392 N N . ASP A 1 308 ? -3.858 -0.549 -26.020 1.00 63.25 308 ASP A N 1
ATOM 2393 C CA . ASP A 1 308 ? -2.590 -0.405 -26.731 1.00 63.25 308 ASP A CA 1
ATOM 2394 C C . ASP A 1 308 ? -1.422 -0.577 -25.738 1.00 63.25 308 ASP A C 1
ATOM 2396 O O . ASP A 1 308 ? -1.457 0.028 -24.665 1.00 63.25 308 ASP A O 1
ATOM 2400 N N . PRO A 1 309 ? -0.375 -1.361 -26.062 1.00 58.56 309 PRO A N 1
ATOM 2401 C CA . PRO A 1 309 ? 0.809 -1.521 -25.215 1.00 58.56 309 PRO A CA 1
ATOM 2402 C C . PRO A 1 309 ? 1.510 -0.221 -24.791 1.00 58.56 309 PRO A C 1
ATOM 2404 O O . PRO A 1 309 ? 2.292 -0.256 -23.852 1.00 58.56 309 PRO A O 1
ATOM 2407 N N . SER A 1 310 ? 1.269 0.913 -25.453 1.00 59.59 310 SER A N 1
ATOM 2408 C CA . SER A 1 310 ? 1.755 2.247 -25.071 1.00 59.59 310 SER A CA 1
ATOM 2409 C C . SER A 1 310 ? 0.942 2.914 -23.948 1.00 59.59 310 SER A C 1
ATOM 2411 O O . SER A 1 310 ? 1.406 3.888 -23.352 1.00 59.59 310 SER A O 1
ATOM 2413 N N . GLU A 1 311 ? -0.229 2.375 -23.587 1.00 61.84 311 GLU A N 1
ATOM 2414 C CA . GLU A 1 311 ? -1.066 2.825 -22.463 1.00 61.84 311 GLU A CA 1
ATOM 2415 C C . GLU A 1 311 ? -0.608 2.252 -21.105 1.00 61.84 311 GLU A C 1
ATOM 2417 O O . GLU A 1 311 ? -1.401 2.189 -20.162 1.00 61.84 311 GLU A O 1
ATOM 2422 N N . VAL A 1 312 ? 0.658 1.833 -20.972 1.00 62.84 312 VAL A N 1
ATOM 2423 C CA . VAL A 1 312 ? 1.216 1.325 -19.704 1.00 62.84 312 VAL A CA 1
ATOM 2424 C C . VAL A 1 312 ? 0.929 2.324 -18.577 1.00 62.84 312 VAL A C 1
ATOM 2426 O O . VAL A 1 312 ? 1.214 3.514 -18.704 1.00 62.84 312 VAL A O 1
ATOM 2429 N N . MET A 1 313 ? 0.329 1.838 -17.488 1.00 68.88 313 MET A N 1
ATOM 2430 C CA . MET A 1 313 ? -0.168 2.613 -16.337 1.00 68.88 313 MET A CA 1
ATOM 2431 C C . MET A 1 313 ? -1.356 3.565 -16.592 1.00 68.88 313 MET A C 1
ATOM 2433 O O . MET A 1 313 ? -1.872 4.146 -15.641 1.00 68.88 313 MET A O 1
ATOM 2437 N N . ARG A 1 314 ? -1.842 3.719 -17.832 1.00 77.38 314 ARG A N 1
ATOM 2438 C CA . ARG A 1 314 ? -3.095 4.446 -18.140 1.00 77.38 314 ARG A CA 1
ATOM 2439 C C . ARG A 1 314 ? -4.321 3.535 -18.180 1.00 77.38 314 ARG A C 1
ATOM 2441 O O . ARG A 1 314 ? -5.435 4.027 -18.046 1.00 77.38 314 ARG A O 1
ATOM 2448 N N . GLY A 1 315 ? -4.115 2.239 -18.395 1.00 83.31 315 GLY A N 1
ATOM 2449 C CA . GLY A 1 315 ? -5.148 1.212 -18.319 1.00 83.31 315 GLY A CA 1
ATOM 2450 C C . GLY A 1 315 ? -4.750 0.082 -17.376 1.00 83.31 315 GLY A C 1
ATOM 2451 O O . GLY A 1 315 ? -3.591 -0.033 -16.971 1.00 83.31 315 GLY A O 1
ATOM 2452 N N . SER A 1 316 ? -5.722 -0.768 -17.062 1.00 91.81 316 SER A N 1
ATOM 2453 C CA . SER A 1 316 ? -5.543 -1.896 -16.161 1.00 91.81 316 SER A CA 1
ATOM 2454 C C . SER A 1 316 ? -4.684 -2.998 -16.785 1.00 91.81 316 SER A C 1
ATOM 2456 O O . SER A 1 316 ? -5.000 -3.453 -17.891 1.00 91.81 316 SER A O 1
ATOM 2458 N N . PRO A 1 317 ? -3.652 -3.493 -16.077 1.00 90.06 317 PRO A N 1
ATOM 2459 C CA . PRO A 1 317 ? -2.912 -4.689 -16.466 1.00 90.06 317 PRO A CA 1
ATOM 2460 C C . PRO A 1 317 ? -3.667 -5.984 -16.122 1.00 90.06 317 PRO A C 1
ATOM 2462 O O . PRO A 1 317 ? -3.159 -7.069 -16.400 1.00 90.06 317 PRO A O 1
ATOM 2465 N N . THR A 1 318 ? -4.841 -5.886 -15.494 1.00 94.69 318 THR A N 1
ATOM 2466 C CA . THR A 1 318 ? -5.643 -7.029 -15.049 1.00 94.69 318 THR A CA 1
ATOM 2467 C C . THR A 1 318 ? -6.291 -7.733 -16.238 1.00 94.69 318 THR A C 1
ATOM 2469 O O . THR A 1 318 ? -6.907 -7.080 -17.085 1.00 94.69 318 THR A O 1
ATOM 2472 N N . THR A 1 319 ? -6.214 -9.064 -16.295 1.00 94.12 319 THR A N 1
ATOM 2473 C CA . THR A 1 319 ? -6.955 -9.828 -17.307 1.00 94.12 319 THR A CA 1
ATOM 2474 C C . THR A 1 319 ? -8.474 -9.649 -17.125 1.00 94.12 319 THR A C 1
ATOM 2476 O O . THR A 1 319 ? -8.955 -9.709 -15.990 1.00 94.12 319 THR A O 1
ATOM 2479 N N . PRO A 1 320 ? -9.264 -9.413 -18.194 1.00 93.12 320 PRO A N 1
ATOM 2480 C CA . PRO A 1 320 ? -10.697 -9.124 -18.066 1.00 93.12 320 PRO A CA 1
ATOM 2481 C C . PRO A 1 320 ? -11.537 -10.244 -17.441 1.00 93.12 320 PRO A C 1
ATOM 2483 O O . PRO A 1 320 ? -12.640 -9.983 -16.975 1.00 93.12 320 PRO A O 1
ATOM 2486 N N . ASP A 1 321 ? -11.042 -11.479 -17.465 1.00 94.88 321 ASP A N 1
ATOM 2487 C CA . ASP A 1 321 ? -11.697 -12.679 -16.950 1.00 94.88 321 ASP A CA 1
ATOM 2488 C C . ASP A 1 321 ? -11.257 -13.050 -15.523 1.00 94.88 321 ASP A C 1
ATOM 2490 O O . ASP A 1 321 ? -11.697 -14.078 -15.013 1.00 94.88 321 ASP A O 1
ATOM 2494 N N . LEU A 1 322 ? -10.436 -12.227 -14.850 1.00 97.25 322 LEU A N 1
ATOM 2495 C CA . LEU A 1 322 ? -9.824 -12.562 -13.556 1.00 97.25 322 LEU A CA 1
ATOM 2496 C C . LEU A 1 322 ? -10.839 -13.067 -12.518 1.00 97.25 322 LEU A C 1
ATOM 2498 O O . LEU A 1 322 ? -10.601 -14.084 -11.872 1.00 97.25 322 LEU A O 1
ATOM 2502 N N . ALA A 1 323 ? -11.980 -12.386 -12.372 1.00 97.88 323 ALA A N 1
ATOM 2503 C CA . ALA A 1 323 ? -12.995 -12.760 -11.386 1.00 97.88 323 ALA A CA 1
ATOM 2504 C C . ALA A 1 323 ? -13.565 -14.170 -11.601 1.00 97.88 323 ALA A C 1
ATOM 2506 O O . ALA A 1 323 ? -13.966 -14.806 -10.633 1.00 97.88 323 ALA A O 1
ATOM 2507 N N . SER A 1 324 ? -13.564 -14.679 -12.838 1.00 97.81 324 SER A N 1
ATOM 2508 C CA . SER A 1 324 ? -14.074 -16.023 -13.145 1.00 97.81 324 SER A CA 1
ATOM 2509 C C . SER A 1 324 ? -13.191 -17.157 -12.613 1.00 97.81 324 SER A C 1
ATOM 2511 O O . SER A 1 324 ? -13.648 -18.295 -12.542 1.00 97.81 324 SER A O 1
ATOM 2513 N N . HIS A 1 325 ? -11.952 -16.850 -12.213 1.00 98.00 325 HIS A N 1
ATOM 2514 C CA . HIS A 1 325 ? -11.007 -17.819 -11.649 1.00 98.00 325 HIS A CA 1
ATOM 2515 C C . HIS A 1 325 ? -11.108 -17.940 -10.122 1.00 98.00 325 HIS A C 1
ATOM 2517 O O . HIS A 1 325 ? -10.613 -18.911 -9.553 1.00 98.00 325 HIS A O 1
ATOM 2523 N N . PHE A 1 326 ? -11.737 -16.974 -9.447 1.00 98.50 326 PHE A N 1
ATOM 2524 C CA . PHE A 1 326 ? -11.975 -17.017 -8.002 1.00 98.50 326 PHE A CA 1
ATOM 2525 C C . PHE A 1 326 ? -13.245 -17.808 -7.671 1.00 98.50 326 PHE A C 1
ATOM 2527 O O . PHE A 1 326 ? -14.218 -17.778 -8.422 1.00 98.50 326 PHE A O 1
ATOM 2534 N N . ALA A 1 327 ? -13.281 -18.436 -6.491 1.00 97.19 327 ALA A N 1
ATOM 2535 C CA . ALA A 1 327 ? -14.502 -19.067 -5.981 1.00 97.19 327 ALA A CA 1
ATOM 2536 C C . ALA A 1 327 ? -15.623 -18.036 -5.738 1.00 97.19 327 ALA A C 1
ATOM 2538 O O . ALA A 1 327 ? -16.786 -18.274 -6.071 1.00 97.19 327 ALA A O 1
ATOM 2539 N N . HIS A 1 328 ? -15.260 -16.873 -5.184 1.00 97.44 328 HIS A N 1
ATOM 2540 C CA . HIS A 1 328 ? -16.179 -15.784 -4.864 1.00 97.44 328 HIS A CA 1
ATOM 2541 C C . HIS A 1 328 ? -15.546 -14.437 -5.216 1.00 97.44 328 HIS A C 1
ATOM 2543 O O . HIS A 1 328 ? -14.756 -13.905 -4.437 1.00 97.44 328 HIS A O 1
ATOM 2549 N N . ALA A 1 329 ? -15.895 -13.867 -6.372 1.00 98.38 329 ALA A N 1
ATOM 2550 C CA . ALA A 1 329 ? -15.395 -12.550 -6.749 1.00 98.38 329 ALA A CA 1
ATOM 2551 C C . ALA A 1 329 ? -16.415 -11.654 -7.448 1.00 98.38 329 ALA A C 1
ATOM 2553 O O . ALA A 1 329 ? -17.312 -12.110 -8.156 1.00 98.38 329 ALA A O 1
ATOM 2554 N N . THR A 1 330 ? -16.216 -10.350 -7.276 1.00 98.31 330 THR A N 1
ATOM 2555 C CA . THR A 1 330 ? -16.861 -9.290 -8.059 1.00 98.31 330 THR A CA 1
ATOM 2556 C C . THR A 1 330 ? -15.800 -8.525 -8.841 1.00 98.31 330 THR A C 1
ATOM 2558 O O . THR A 1 330 ? -14.706 -8.325 -8.320 1.00 98.31 330 THR A O 1
ATOM 2561 N N . ASP A 1 331 ? -16.126 -8.040 -10.038 1.00 98.00 331 ASP A N 1
ATOM 2562 C CA . ASP A 1 331 ? -15.242 -7.194 -10.851 1.00 98.00 331 ASP A CA 1
ATOM 2563 C C . ASP A 1 331 ? -15.935 -5.873 -11.197 1.00 98.00 331 ASP A C 1
ATOM 2565 O O . ASP A 1 331 ? -16.995 -5.860 -11.830 1.00 98.00 331 ASP A O 1
ATOM 2569 N N . ARG A 1 332 ? -15.340 -4.757 -10.771 1.00 97.56 332 ARG A N 1
ATOM 2570 C CA . ARG A 1 332 ? -15.814 -3.402 -11.045 1.00 97.56 332 ARG A CA 1
ATOM 2571 C C . ARG A 1 332 ? -14.787 -2.643 -11.874 1.00 97.56 332 ARG A C 1
ATOM 2573 O O . ARG A 1 332 ? -13.689 -2.347 -11.409 1.00 97.56 332 ARG A O 1
ATOM 2580 N N . VAL A 1 333 ? -15.195 -2.236 -13.074 1.00 97.19 333 VAL A N 1
ATOM 2581 C CA . VAL A 1 333 ? -14.376 -1.409 -13.966 1.00 97.19 333 VAL A CA 1
ATOM 2582 C C . VAL A 1 333 ? -14.683 0.072 -13.755 1.00 97.19 333 VAL A C 1
ATOM 2584 O O . VAL A 1 333 ? -15.832 0.495 -13.872 1.00 97.19 333 VAL A O 1
ATOM 2587 N N . LEU A 1 334 ? -13.650 0.864 -13.481 1.00 95.88 334 LEU A N 1
ATOM 2588 C CA . LEU A 1 334 ? -13.696 2.319 -13.398 1.00 95.88 334 LEU A CA 1
ATOM 2589 C C . LEU A 1 334 ? -13.149 2.908 -14.702 1.00 95.88 334 LEU A C 1
ATOM 2591 O O . LEU A 1 334 ? -11.978 2.729 -15.037 1.00 95.88 334 LEU A O 1
ATOM 2595 N N . LEU A 1 335 ? -14.017 3.560 -15.476 1.00 92.12 335 LEU A N 1
ATOM 2596 C CA . LEU A 1 335 ? -13.672 4.039 -16.820 1.00 92.12 335 LEU A CA 1
ATOM 2597 C C . LEU A 1 335 ? -12.871 5.346 -16.813 1.00 92.12 335 LEU A C 1
ATOM 2599 O O . LEU A 1 335 ? -12.115 5.584 -17.754 1.00 92.12 335 LEU A O 1
ATOM 2603 N N . ASP A 1 336 ? -13.019 6.137 -15.751 1.00 91.75 336 ASP A N 1
ATOM 2604 C CA . ASP A 1 336 ? -12.436 7.476 -15.617 1.00 91.75 336 ASP A CA 1
ATOM 2605 C C . ASP A 1 336 ? -11.149 7.494 -14.774 1.00 91.75 336 ASP A C 1
ATOM 2607 O O . ASP A 1 336 ? -10.591 8.559 -14.522 1.00 91.75 336 ASP A O 1
ATOM 2611 N N . HIS A 1 337 ? -10.662 6.319 -14.363 1.00 94.44 337 HIS A N 1
ATOM 2612 C CA . HIS A 1 337 ? -9.463 6.161 -13.539 1.00 94.44 337 HIS A CA 1
ATOM 2613 C C . HIS A 1 337 ? -8.338 5.472 -14.306 1.00 94.44 337 HIS A C 1
ATOM 2615 O O . HIS A 1 337 ? -8.575 4.630 -15.179 1.00 94.44 337 HIS A O 1
ATOM 2621 N N . SER A 1 338 ? -7.101 5.815 -13.952 1.00 94.50 338 SER A N 1
ATOM 2622 C CA . SER A 1 338 ? -5.898 5.124 -14.416 1.00 94.50 338 SER A CA 1
ATOM 2623 C C . SER A 1 338 ? -5.536 3.954 -13.496 1.00 94.50 338 SER A C 1
ATOM 2625 O O . SER A 1 338 ? -6.270 3.618 -12.568 1.00 94.50 338 SER A O 1
ATOM 2627 N N . HIS A 1 339 ? -4.364 3.344 -13.711 1.00 95.38 339 HIS A N 1
ATOM 2628 C CA . HIS A 1 339 ? -3.825 2.316 -12.814 1.00 95.38 339 HIS A CA 1
ATOM 2629 C C . HIS A 1 339 ? -3.711 2.789 -11.353 1.00 95.38 339 HIS A C 1
ATOM 2631 O O . HIS A 1 339 ? -3.716 1.976 -10.430 1.00 95.38 339 HIS A O 1
ATOM 2637 N N . PHE A 1 340 ? -3.617 4.100 -11.115 1.00 97.06 340 PHE A N 1
ATOM 2638 C CA . PHE A 1 340 ? -3.371 4.692 -9.801 1.00 97.06 340 PHE A CA 1
ATOM 2639 C C . PHE A 1 340 ? -4.652 5.060 -9.038 1.00 97.06 340 PHE A C 1
ATOM 2641 O O . PHE A 1 340 ? -4.673 6.069 -8.339 1.00 97.06 340 PHE A O 1
ATOM 2648 N N . ILE A 1 341 ? -5.703 4.231 -9.120 1.00 98.12 341 ILE A N 1
ATOM 2649 C CA . ILE A 1 341 ? -7.006 4.457 -8.454 1.00 98.12 341 ILE A CA 1
ATOM 2650 C C . ILE A 1 341 ? -6.864 4.950 -6.997 1.00 98.12 341 ILE A C 1
ATOM 2652 O O . ILE A 1 341 ? -7.502 5.952 -6.668 1.00 98.12 341 ILE A O 1
ATOM 2656 N N . PRO A 1 342 ? -6.038 4.336 -6.117 1.00 98.19 342 PRO A N 1
ATOM 2657 C CA . PRO A 1 342 ? -5.928 4.802 -4.732 1.00 98.19 342 PRO A CA 1
ATOM 2658 C C . PRO A 1 342 ? -5.348 6.206 -4.590 1.00 98.19 342 PRO A C 1
ATOM 2660 O O . PRO A 1 342 ? -5.663 6.902 -3.630 1.00 98.19 342 PRO A O 1
ATOM 2663 N N . MET A 1 343 ? -4.503 6.616 -5.535 1.00 98.12 343 MET A N 1
ATOM 2664 C CA . MET A 1 343 ? -3.879 7.930 -5.530 1.00 98.12 343 MET A CA 1
ATOM 2665 C C . MET A 1 343 ? -4.761 8.984 -6.189 1.00 98.12 343 MET A C 1
ATOM 2667 O O . MET A 1 343 ? -4.705 10.137 -5.791 1.00 98.12 343 MET A O 1
ATOM 2671 N N . GLU A 1 344 ? -5.578 8.610 -7.171 1.00 97.75 344 GLU A N 1
ATOM 2672 C CA . GLU A 1 344 ? -6.506 9.519 -7.856 1.00 97.75 344 GLU A CA 1
ATOM 2673 C C . GLU A 1 344 ? -7.792 9.763 -7.059 1.00 97.75 344 GLU A C 1
ATOM 2675 O O . GLU A 1 344 ? -8.402 10.825 -7.162 1.00 97.75 344 GLU A O 1
ATOM 2680 N N . SER A 1 345 ? -8.259 8.776 -6.290 1.00 97.38 345 SER A N 1
ATOM 2681 C CA . SER A 1 345 ? -9.525 8.868 -5.550 1.00 97.38 345 SER A CA 1
ATOM 2682 C C . SER A 1 345 ? -9.470 8.093 -4.229 1.00 97.38 345 SER A C 1
ATOM 2684 O O . SER A 1 345 ? -10.110 7.042 -4.092 1.00 97.38 345 SER A O 1
ATOM 2686 N N . PRO A 1 346 ? -8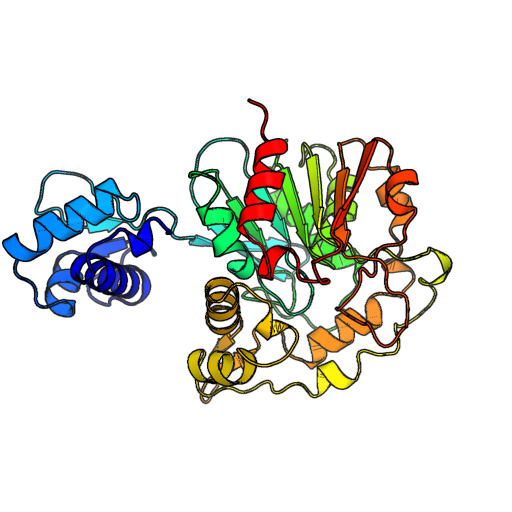.716 8.590 -3.229 1.00 94.69 346 PRO A N 1
ATOM 2687 C CA . PRO A 1 346 ? -8.625 7.942 -1.922 1.00 94.69 346 PRO A CA 1
ATOM 2688 C C . PRO A 1 346 ? -9.985 7.847 -1.202 1.00 94.69 346 PRO A C 1
ATOM 2690 O O . PRO A 1 346 ? -10.232 6.879 -0.484 1.00 94.69 346 PRO A O 1
ATOM 2693 N N . ASP A 1 347 ? -10.904 8.790 -1.438 1.00 92.44 347 ASP A N 1
ATOM 2694 C CA . ASP A 1 347 ? -12.279 8.766 -0.912 1.00 92.44 347 ASP A CA 1
ATOM 2695 C C . ASP A 1 347 ? -13.108 7.596 -1.462 1.00 92.44 347 ASP A C 1
ATOM 2697 O O . ASP A 1 347 ? -13.894 6.974 -0.743 1.00 92.44 347 ASP A O 1
ATOM 2701 N N . LEU A 1 348 ? -12.933 7.272 -2.746 1.00 97.44 348 LEU A N 1
ATOM 2702 C CA . LEU A 1 348 ? -13.599 6.141 -3.375 1.00 97.44 348 LEU A CA 1
ATOM 2703 C C . LEU A 1 348 ? -13.107 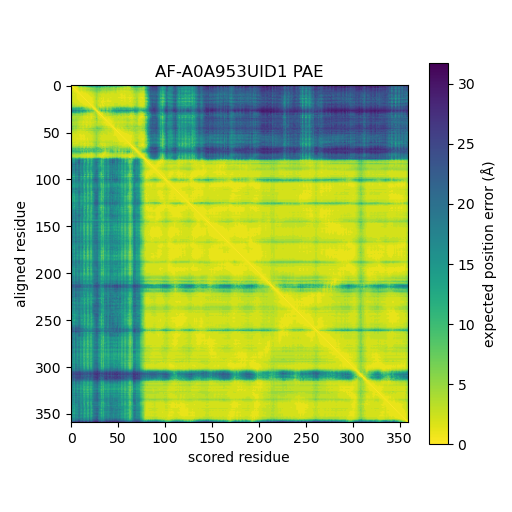4.842 -2.747 1.00 97.44 348 LEU A C 1
ATOM 2705 O O . LEU A 1 348 ? -13.920 3.984 -2.410 1.00 97.44 348 LEU A O 1
ATOM 2709 N N . VAL A 1 349 ? -11.793 4.712 -2.552 1.00 98.38 349 VAL A N 1
ATOM 2710 C CA . VAL A 1 349 ? -11.219 3.528 -1.909 1.00 98.38 349 VAL A CA 1
ATOM 2711 C C . VAL A 1 349 ? -11.710 3.389 -0.469 1.00 98.38 349 VAL A C 1
ATOM 2713 O O . VAL A 1 349 ? -12.115 2.296 -0.084 1.00 98.38 349 VAL A O 1
ATOM 2716 N N . ALA A 1 350 ? -11.762 4.474 0.306 1.00 96.38 350 ALA A N 1
ATOM 2717 C CA . ALA A 1 350 ? -12.291 4.437 1.668 1.00 96.38 350 ALA A CA 1
ATOM 2718 C C . ALA A 1 350 ? -13.758 3.967 1.716 1.00 96.38 350 ALA A C 1
ATOM 2720 O O . ALA A 1 350 ? -14.114 3.135 2.551 1.00 96.38 350 ALA A O 1
ATOM 2721 N N . ARG A 1 351 ? -14.601 4.424 0.779 1.00 97.06 351 ARG A N 1
ATOM 2722 C CA . ARG A 1 351 ? -15.991 3.950 0.658 1.00 97.06 351 ARG A CA 1
ATOM 2723 C C . ARG A 1 351 ? -16.082 2.472 0.291 1.00 97.06 351 ARG A C 1
ATOM 2725 O O . ARG A 1 351 ? -16.853 1.753 0.914 1.00 97.06 351 ARG A O 1
ATOM 2732 N N . LEU A 1 352 ? -15.273 2.013 -0.664 1.00 98.00 352 LEU A N 1
ATOM 2733 C CA . LEU A 1 352 ? -15.215 0.597 -1.044 1.00 98.00 352 LEU A CA 1
ATOM 2734 C C . LEU A 1 352 ? -14.793 -0.285 0.134 1.00 98.00 352 LEU A C 1
ATOM 2736 O O . LEU A 1 352 ? -15.329 -1.369 0.303 1.00 98.00 352 LEU A O 1
ATOM 2740 N N . ILE A 1 353 ? -13.862 0.180 0.970 1.00 97.56 353 ILE A N 1
ATOM 2741 C CA . ILE A 1 353 ? -13.476 -0.522 2.199 1.00 97.56 353 ILE A CA 1
ATOM 2742 C C . ILE A 1 353 ? -14.643 -0.561 3.189 1.00 97.56 353 ILE A C 1
ATOM 2744 O O . ILE A 1 353 ? -14.907 -1.611 3.768 1.00 97.56 353 ILE A O 1
ATOM 2748 N N . ALA A 1 354 ? -15.350 0.557 3.378 1.00 94.12 354 ALA A N 1
ATOM 2749 C CA . ALA A 1 354 ? -16.488 0.632 4.291 1.00 94.12 354 ALA A CA 1
ATOM 2750 C C . ALA A 1 354 ? -17.624 -0.334 3.904 1.00 94.12 354 ALA A C 1
ATOM 2752 O O . ALA A 1 354 ? -18.249 -0.906 4.791 1.00 94.12 354 ALA A O 1
ATOM 2753 N N . GLU A 1 355 ? -17.839 -0.579 2.606 1.00 95.00 355 GLU A N 1
ATOM 2754 C CA . GLU A 1 355 ? -18.792 -1.585 2.101 1.00 95.00 355 GLU A CA 1
ATOM 2755 C C . GLU A 1 355 ? -18.447 -3.024 2.541 1.00 95.00 355 GLU A C 1
ATOM 2757 O O . GLU A 1 355 ? -19.329 -3.881 2.566 1.00 95.00 355 GLU A O 1
ATOM 2762 N N . LEU A 1 356 ? -17.186 -3.297 2.905 1.00 94.25 356 LEU A N 1
ATOM 2763 C CA . LEU A 1 356 ? -16.718 -4.617 3.352 1.00 94.25 356 LEU A CA 1
ATOM 2764 C C . LEU A 1 356 ? -16.761 -4.798 4.871 1.00 94.25 356 LEU A C 1
ATOM 2766 O O . LEU A 1 356 ? -16.571 -5.913 5.356 1.00 94.25 356 LEU A O 1
ATOM 2770 N N . ILE A 1 357 ? -16.963 -3.721 5.634 1.00 86.88 357 ILE A N 1
ATOM 2771 C CA . ILE A 1 357 ? -17.029 -3.789 7.093 1.00 86.88 357 ILE A CA 1
ATOM 2772 C C . ILE A 1 357 ? -18.423 -4.307 7.475 1.00 86.88 357 ILE A C 1
ATOM 2774 O O . ILE A 1 357 ? -19.414 -3.659 7.139 1.00 86.88 357 ILE A O 1
ATOM 2778 N N . PRO A 1 358 ? -18.534 -5.447 8.185 1.00 74.50 358 PRO A N 1
ATOM 2779 C CA . PRO A 1 358 ? -19.819 -5.903 8.701 1.00 74.50 358 PRO A CA 1
ATOM 2780 C C . PRO A 1 358 ? -20.424 -4.834 9.620 1.00 74.50 358 PRO A C 1
ATOM 2782 O O . PRO A 1 358 ? -19.709 -4.284 10.463 1.00 74.50 358 PRO A O 1
ATOM 2785 N N . GLY A 1 359 ? -21.707 -4.529 9.407 1.00 59.50 359 GLY A N 1
ATOM 2786 C CA . GLY A 1 359 ? -22.463 -3.534 10.178 1.00 59.50 359 GLY A CA 1
ATOM 2787 C C . GLY A 1 359 ? -22.789 -3.946 11.605 1.00 59.50 359 GLY A C 1
ATOM 2788 O O . GLY A 1 359 ? -22.681 -5.154 11.925 1.00 59.50 359 GLY A O 1
#